Protein AF-D6SN46-F1 (afdb_monomer)

Mean predicted aligned error: 6.58 Å

Structure (mmCIF, N/CA/C/O backbone):
data_AF-D6SN46-F1
#
_entry.id   AF-D6SN46-F1
#
loop_
_atom_site.group_PDB
_atom_site.id
_atom_site.type_symbol
_atom_site.label_atom_id
_atom_site.label_alt_id
_atom_site.label_comp_id
_atom_site.label_asym_id
_atom_site.label_entity_id
_atom_site.label_seq_id
_atom_site.pdbx_PDB_ins_code
_atom_site.Cartn_x
_atom_site.Cartn_y
_atom_site.Cartn_z
_atom_site.occupancy
_atom_site.B_iso_or_equiv
_atom_site.auth_seq_id
_atom_site.auth_comp_id
_atom_site.auth_asym_id
_atom_site.auth_atom_id
_atom_site.pdbx_PDB_model_num
ATOM 1 N N . MET A 1 1 ? -1.522 28.397 7.634 1.00 44.22 1 MET A N 1
ATOM 2 C CA . MET A 1 1 ? -2.877 28.967 7.455 1.00 44.22 1 MET A CA 1
ATOM 3 C C . MET A 1 1 ? -3.561 28.260 6.296 1.00 44.22 1 MET A C 1
ATOM 5 O O . MET A 1 1 ? -3.231 28.566 5.164 1.00 44.22 1 MET A O 1
ATOM 9 N N . LYS A 1 2 ? -4.441 27.297 6.597 1.00 37.97 2 LYS A N 1
ATOM 10 C CA . LYS A 1 2 ? -5.580 26.800 5.796 1.00 37.97 2 LYS A CA 1
ATOM 11 C C . LYS A 1 2 ? -6.309 25.794 6.700 1.00 37.97 2 LYS A C 1
ATOM 13 O O . LYS A 1 2 ? -6.078 24.600 6.647 1.00 37.97 2 LYS A O 1
ATOM 18 N N . ARG A 1 3 ? -7.074 26.327 7.657 1.00 44.69 3 ARG A N 1
ATOM 19 C CA . ARG A 1 3 ? -7.778 25.575 8.718 1.00 44.69 3 ARG A CA 1
ATOM 20 C C . ARG A 1 3 ? -9.254 25.313 8.353 1.00 44.69 3 ARG A C 1
ATOM 22 O O . ARG A 1 3 ? -10.036 24.923 9.203 1.00 44.69 3 ARG A O 1
ATOM 29 N N . TRP A 1 4 ? -9.636 25.568 7.098 1.00 40.19 4 TRP A N 1
ATOM 30 C CA . TRP A 1 4 ? -11.030 25.658 6.658 1.00 40.19 4 TRP A CA 1
ATOM 31 C C . TRP A 1 4 ? -11.205 25.064 5.257 1.00 40.19 4 TRP A C 1
ATOM 33 O O . TRP A 1 4 ? -11.351 25.814 4.300 1.00 40.19 4 TRP A O 1
ATOM 43 N N . MET A 1 5 ? -11.128 23.739 5.109 1.00 42.59 5 MET A N 1
ATOM 44 C CA . MET A 1 5 ? -11.732 23.060 3.943 1.00 42.59 5 MET A CA 1
ATOM 45 C C . MET A 1 5 ? -11.878 21.541 4.067 1.00 42.59 5 MET A C 1
ATOM 47 O O . MET A 1 5 ? -12.265 20.887 3.106 1.00 42.59 5 MET A O 1
ATOM 51 N N . ILE A 1 6 ? -11.633 20.961 5.239 1.00 51.19 6 ILE A N 1
ATOM 52 C CA . ILE A 1 6 ? -11.854 19.531 5.427 1.00 51.19 6 ILE A CA 1
ATOM 53 C C . ILE A 1 6 ? -13.319 19.342 5.795 1.00 51.19 6 ILE A C 1
ATOM 55 O O . ILE A 1 6 ? -13.761 19.694 6.888 1.00 51.19 6 ILE A O 1
ATOM 59 N N . SER A 1 7 ? -14.090 18.836 4.837 1.00 51.62 7 SER A N 1
ATOM 60 C CA . SER A 1 7 ? -15.488 18.484 5.061 1.00 51.62 7 SER A CA 1
ATOM 61 C C . SER A 1 7 ? -15.536 17.211 5.905 1.00 51.62 7 SER A C 1
ATOM 63 O O . SER A 1 7 ? -15.389 16.113 5.371 1.00 51.62 7 SER A O 1
ATOM 65 N N . ILE A 1 8 ? -15.723 17.359 7.219 1.00 54.94 8 ILE A N 1
ATOM 66 C CA . ILE A 1 8 ? -16.096 16.253 8.110 1.00 54.94 8 ILE A CA 1
ATOM 67 C C . ILE A 1 8 ? -17.504 15.828 7.691 1.00 54.94 8 ILE A C 1
ATOM 69 O O . ILE A 1 8 ? -18.484 16.524 7.967 1.00 54.94 8 ILE A O 1
ATOM 73 N N . LEU A 1 9 ? -17.615 14.726 6.953 1.00 54.94 9 LEU A N 1
ATOM 74 C CA . LEU A 1 9 ? -18.899 14.265 6.439 1.00 54.94 9 LEU A CA 1
ATOM 75 C C . LEU A 1 9 ? -19.623 13.459 7.528 1.00 54.94 9 LEU A C 1
ATOM 77 O O . LEU A 1 9 ? -19.555 12.239 7.561 1.00 54.94 9 LEU A O 1
ATOM 81 N N . LEU A 1 10 ? -20.330 14.131 8.434 1.00 47.25 10 LEU A N 1
ATOM 82 C CA . LEU A 1 10 ? -21.272 13.479 9.349 1.00 47.25 10 LEU A CA 1
ATOM 83 C C . LEU A 1 10 ? -22.621 13.308 8.639 1.00 47.25 10 LEU A C 1
ATOM 85 O O . LEU A 1 10 ? -23.474 14.189 8.690 1.00 47.25 10 LEU A O 1
ATOM 89 N N . LEU A 1 11 ? -22.819 12.178 7.956 1.00 42.31 11 LEU A N 1
ATOM 90 C CA . LEU A 1 11 ? -24.144 11.755 7.492 1.00 42.31 11 LEU A CA 1
ATOM 91 C C . LEU A 1 11 ? -24.309 10.244 7.665 1.00 42.31 11 LEU A C 1
ATOM 93 O O . LEU A 1 11 ? -23.709 9.441 6.950 1.00 42.31 11 LEU A O 1
ATOM 97 N N . SER A 1 12 ? -25.146 9.880 8.636 1.00 44.25 12 SER A N 1
ATOM 98 C CA . SER A 1 12 ? -25.716 8.551 8.795 1.00 44.25 12 SER A CA 1
ATOM 9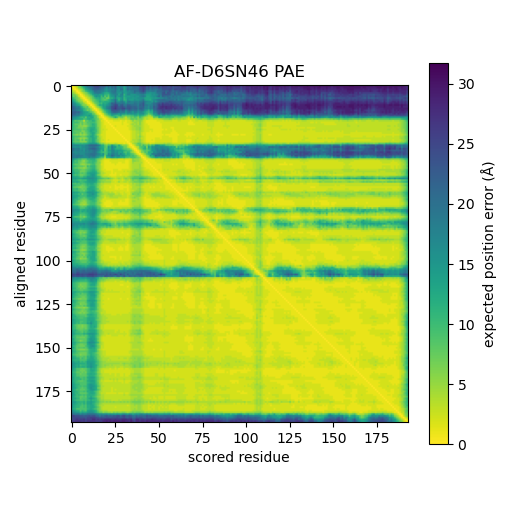9 C C . SER A 1 12 ? -26.949 8.430 7.901 1.00 44.25 12 SER A C 1
ATOM 101 O O . SER A 1 12 ? -27.952 9.101 8.118 1.00 44.25 12 SER A O 1
ATOM 103 N N . LEU A 1 13 ? -26.881 7.560 6.896 1.00 41.28 13 LEU A N 1
ATOM 104 C CA . LEU A 1 13 ? -28.037 6.903 6.287 1.00 41.28 13 LEU A CA 1
ATOM 105 C C . LEU A 1 13 ? -27.561 5.587 5.656 1.00 41.28 13 LEU A C 1
ATOM 107 O O . LEU A 1 13 ? -26.428 5.457 5.193 1.00 41.28 13 LEU A O 1
ATOM 111 N N . VAL A 1 14 ? -28.433 4.591 5.760 1.00 46.25 14 VAL A N 1
ATOM 112 C CA . VAL A 1 14 ? -28.168 3.150 5.689 1.00 46.25 14 VAL A CA 1
ATOM 113 C C . VAL A 1 14 ? -27.383 2.743 4.434 1.00 46.25 14 VAL A C 1
ATOM 115 O O . VAL A 1 14 ? -27.830 2.972 3.315 1.00 46.25 14 VAL A O 1
ATOM 118 N N . GLY A 1 15 ? -26.230 2.093 4.638 1.00 45.97 15 GLY A N 1
ATOM 119 C CA . GLY A 1 15 ? -25.476 1.376 3.598 1.00 45.97 15 GLY A CA 1
ATOM 120 C C . GLY A 1 15 ? -24.203 2.050 3.072 1.00 45.97 15 GLY A C 1
ATOM 121 O O . GLY A 1 15 ? -23.476 1.418 2.313 1.00 45.97 15 GLY A O 1
ATOM 122 N N . CYS A 1 16 ? -23.890 3.285 3.478 1.00 47.91 16 CYS A N 1
ATOM 123 C CA . CYS A 1 16 ? -22.642 3.960 3.108 1.00 47.91 16 CYS A CA 1
ATOM 124 C C . CYS A 1 16 ? -21.671 3.952 4.298 1.00 47.91 16 CYS A C 1
ATOM 126 O O . CYS A 1 16 ? -22.010 4.450 5.371 1.00 47.91 16 CYS A O 1
ATOM 128 N N . THR A 1 17 ? -20.472 3.389 4.137 1.00 57.22 17 THR A N 1
ATOM 129 C CA . THR A 1 17 ? -19.386 3.567 5.108 1.00 57.22 17 THR A CA 1
ATOM 130 C C . THR A 1 17 ? -19.007 5.047 5.127 1.00 57.22 17 THR A C 1
ATOM 132 O O . THR A 1 17 ? -18.468 5.581 4.158 1.00 57.22 17 THR A O 1
ATOM 135 N N 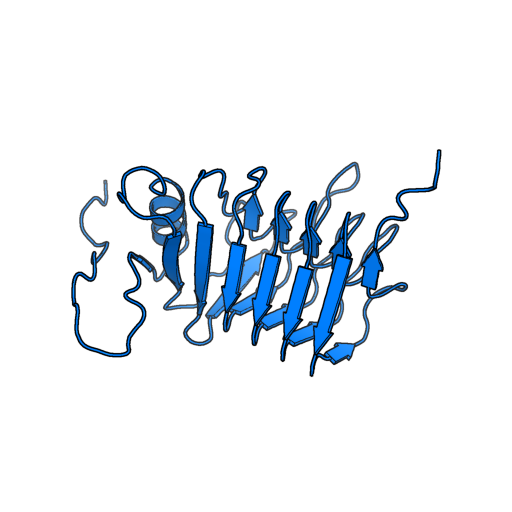. THR A 1 18 ? -19.357 5.750 6.204 1.00 66.75 18 THR A N 1
ATOM 136 C CA . THR A 1 18 ? -19.087 7.183 6.330 1.00 66.75 18 THR A CA 1
ATOM 137 C C . THR A 1 18 ? -17.574 7.405 6.348 1.00 66.75 18 THR A C 1
ATOM 139 O O . THR A 1 18 ? -16.886 7.009 7.287 1.00 66.75 18 THR A O 1
ATOM 142 N N . ALA A 1 19 ? -17.037 8.009 5.286 1.00 69.50 19 ALA A N 1
ATOM 143 C CA . ALA A 1 19 ? -15.666 8.495 5.298 1.00 69.50 19 ALA A CA 1
ATOM 144 C C . ALA A 1 19 ? -15.574 9.664 6.287 1.00 69.50 19 ALA A C 1
ATOM 146 O O . ALA A 1 19 ? -16.352 10.612 6.190 1.00 69.50 19 ALA A O 1
ATOM 147 N N . HIS A 1 20 ? -14.623 9.597 7.215 1.00 81.81 20 HIS A N 1
ATOM 148 C CA . HIS A 1 20 ? -14.373 10.667 8.180 1.00 81.81 20 HIS A CA 1
ATOM 149 C C . HIS A 1 20 ? -13.752 11.876 7.481 1.00 81.81 20 HIS A C 1
ATOM 151 O O . HIS A 1 20 ? -14.170 13.013 7.693 1.00 81.81 20 HIS A O 1
ATOM 157 N N . TYR A 1 21 ? -12.810 11.600 6.578 1.00 87.94 21 TYR A N 1
ATOM 158 C CA . TYR A 1 21 ? -12.168 12.598 5.738 1.00 87.94 21 TYR A CA 1
ATOM 159 C C . TYR A 1 21 ? -12.407 12.271 4.272 1.00 87.94 21 TYR A C 1
ATOM 161 O O . TYR A 1 21 ? -12.268 11.128 3.832 1.00 87.94 21 TYR A O 1
ATOM 169 N N . ARG A 1 22 ? -12.714 13.306 3.497 1.00 90.88 22 ARG A N 1
ATOM 170 C CA . ARG A 1 22 ? -12.616 13.283 2.041 1.00 90.88 22 ARG A CA 1
ATOM 171 C C . ARG A 1 22 ? -11.501 14.242 1.649 1.00 90.88 22 ARG A C 1
ATOM 173 O O . ARG A 1 22 ? -11.599 15.421 1.966 1.00 90.88 22 ARG A O 1
ATOM 180 N N . VAL A 1 23 ? -10.468 13.721 0.994 1.00 92.25 23 VAL A N 1
ATOM 181 C CA . VAL A 1 23 ? -9.241 14.462 0.670 1.00 92.25 23 VAL A CA 1
ATOM 182 C C . VAL A 1 23 ? -9.008 14.495 -0.834 1.00 92.25 23 VAL A C 1
ATOM 184 O O . VAL A 1 23 ? -9.341 13.544 -1.545 1.00 92.25 23 VAL A O 1
ATOM 187 N N . HIS A 1 24 ? -8.435 15.588 -1.314 1.00 93.56 24 HIS A N 1
ATOM 188 C CA . HIS A 1 24 ? -8.201 15.869 -2.727 1.00 93.56 24 HIS A CA 1
ATOM 189 C C . HIS A 1 24 ? -6.727 16.127 -3.045 1.00 93.56 24 HIS A C 1
ATOM 191 O O . HIS A 1 24 ? -6.330 16.021 -4.204 1.00 93.56 24 HIS A O 1
ATOM 197 N N . ASP A 1 25 ? -5.914 16.440 -2.036 1.00 94.12 25 ASP A N 1
ATOM 198 C CA . ASP A 1 25 ? -4.490 16.704 -2.200 1.00 94.12 25 ASP A CA 1
ATOM 199 C C . ASP A 1 25 ? -3.634 16.100 -1.072 1.00 94.12 25 ASP A C 1
ATOM 201 O O . ASP A 1 25 ? -4.131 15.526 -0.096 1.00 94.12 25 ASP A O 1
ATOM 205 N N . LYS A 1 26 ? -2.308 16.196 -1.234 1.00 94.12 26 LYS A N 1
ATOM 206 C CA . LYS A 1 26 ? -1.337 15.624 -0.293 1.00 94.12 26 LYS A CA 1
ATOM 207 C C . LYS A 1 26 ? -1.352 16.287 1.082 1.00 94.12 26 LYS A C 1
ATOM 209 O O . LYS A 1 26 ? -1.024 15.615 2.053 1.00 94.12 26 LYS A O 1
ATOM 214 N N . GLU A 1 27 ? -1.688 17.569 1.184 1.00 93.62 27 GLU A N 1
ATOM 215 C CA . GLU A 1 27 ? -1.694 18.266 2.473 1.00 93.62 27 GLU A CA 1
ATOM 216 C C . GLU A 1 27 ? -2.945 17.892 3.272 1.00 93.62 27 GLU A C 1
ATOM 218 O O . GLU A 1 27 ? -2.856 17.636 4.471 1.00 93.62 27 GLU A O 1
ATOM 223 N N . GLU A 1 28 ? -4.089 17.748 2.601 1.00 93.06 28 GLU A N 1
ATOM 224 C CA . GLU A 1 28 ? -5.317 17.235 3.211 1.00 93.06 28 GLU A CA 1
ATOM 225 C C . GLU A 1 28 ? -5.162 15.787 3.688 1.00 93.06 28 GLU A C 1
ATOM 227 O O . GLU A 1 28 ? -5.562 15.465 4.807 1.00 93.06 28 GLU A O 1
ATOM 232 N N . LEU A 1 29 ? -4.544 14.915 2.880 1.00 94.12 29 LEU A N 1
ATOM 233 C CA . LEU A 1 29 ? -4.273 13.535 3.292 1.00 94.12 29 LEU A CA 1
ATOM 234 C C . LEU A 1 29 ? -3.315 13.479 4.488 1.00 94.12 29 LEU A C 1
ATOM 236 O O . LEU A 1 29 ? -3.538 12.700 5.409 1.00 94.12 29 LEU A O 1
ATOM 240 N N . ARG A 1 30 ? -2.273 14.318 4.512 1.00 93.44 30 ARG A N 1
ATOM 241 C CA . ARG A 1 30 ? -1.359 14.417 5.663 1.00 93.44 30 ARG A CA 1
ATOM 242 C C . ARG A 1 30 ? -2.094 14.799 6.929 1.00 93.44 30 ARG A C 1
ATOM 244 O O . ARG A 1 30 ? -1.968 14.101 7.925 1.00 93.44 30 ARG A O 1
ATOM 251 N N . TYR A 1 31 ? -2.891 15.855 6.855 1.00 90.00 31 TYR A N 1
ATOM 252 C CA . TYR A 1 31 ? -3.670 16.311 7.992 1.00 90.00 31 TYR A CA 1
ATOM 253 C C . TYR A 1 31 ? -4.621 15.221 8.503 1.00 90.00 31 TYR A C 1
ATOM 255 O O . TYR A 1 31 ? -4.690 14.974 9.701 1.00 90.00 31 TYR A O 1
ATOM 263 N N . ALA A 1 32 ? -5.320 14.528 7.601 1.00 89.75 32 ALA A N 1
ATOM 264 C CA . ALA A 1 32 ? -6.244 13.460 7.975 1.00 89.75 32 ALA A CA 1
ATOM 265 C C . ALA A 1 32 ? -5.549 12.272 8.671 1.00 89.75 32 ALA A C 1
ATOM 267 O O . ALA A 1 32 ? -6.165 11.603 9.494 1.00 89.75 32 ALA A O 1
ATOM 268 N N . LEU A 1 33 ? -4.276 12.008 8.355 1.00 90.62 33 LEU A N 1
ATOM 269 C CA . LEU A 1 33 ? -3.479 10.938 8.967 1.00 90.62 33 LEU A CA 1
ATOM 270 C C . LEU A 1 33 ? -2.844 11.328 10.310 1.00 90.62 33 LEU A C 1
ATOM 272 O O . LEU A 1 33 ? -2.429 10.438 11.049 1.00 90.62 33 LEU A O 1
ATOM 276 N N . GLU A 1 34 ? -2.762 12.623 10.626 1.00 84.38 34 GLU A N 1
ATOM 277 C CA . GLU A 1 34 ? -2.257 13.141 11.909 1.00 84.38 34 GLU A CA 1
ATOM 278 C C . GLU A 1 34 ? -3.312 13.093 13.028 1.00 84.38 34 GLU A C 1
ATOM 280 O O . GLU A 1 34 ? -2.960 13.203 14.201 1.00 84.38 34 GLU A O 1
ATOM 285 N N . ASP A 1 35 ? -4.589 12.896 12.682 1.00 68.75 35 ASP A N 1
ATOM 286 C CA . ASP A 1 35 ? -5.729 12.974 13.605 1.00 68.75 35 ASP A CA 1
ATOM 287 C C . ASP A 1 35 ? -6.441 11.630 13.936 1.00 68.75 35 ASP A C 1
ATOM 289 O O . ASP A 1 35 ? -7.664 11.616 14.102 1.00 68.75 35 ASP A O 1
ATOM 293 N N . PRO A 1 36 ? -5.764 10.462 14.022 1.00 61.44 36 PRO A N 1
ATOM 294 C CA . PRO A 1 36 ? -6.466 9.192 14.216 1.00 61.44 36 PRO A CA 1
ATOM 295 C C . PRO A 1 36 ? -7.048 8.991 15.613 1.00 61.44 36 PRO A C 1
ATOM 297 O O . PRO A 1 36 ? -8.026 8.258 15.750 1.00 61.44 36 PRO A O 1
ATOM 300 N N . ASP A 1 37 ? -6.470 9.623 16.636 1.00 60.25 37 ASP A N 1
ATOM 301 C CA . ASP A 1 37 ? -6.827 9.370 18.036 1.00 60.25 37 ASP A CA 1
ATOM 302 C C . ASP A 1 37 ? -7.881 10.362 18.590 1.00 60.25 37 ASP A C 1
ATOM 304 O O . ASP A 1 37 ? -8.419 10.133 19.673 1.00 60.25 37 ASP A O 1
ATOM 308 N N . ASN A 1 38 ? -8.231 11.442 17.867 1.00 56.47 38 ASN A N 1
ATOM 309 C CA . ASN A 1 38 ? -9.310 12.362 18.285 1.00 56.47 38 ASN A CA 1
ATOM 310 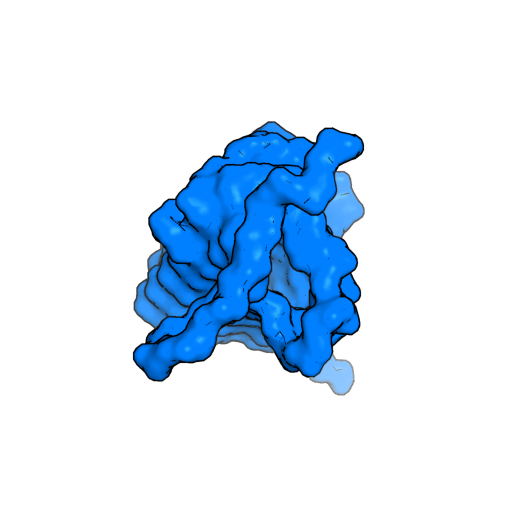C C . ASN A 1 38 ? -10.695 11.958 17.765 1.00 56.47 38 ASN A C 1
ATOM 312 O O . ASN A 1 38 ? -11.715 12.476 18.229 1.00 56.47 38 ASN A O 1
ATOM 316 N N . LEU A 1 39 ? -10.763 11.030 16.811 1.00 59.38 39 LEU A N 1
ATOM 317 C CA . LEU A 1 39 ? -12.011 10.369 16.467 1.00 59.38 39 LEU A CA 1
ATOM 318 C C . LEU A 1 39 ? -12.205 9.250 17.488 1.00 59.38 39 LEU A C 1
ATOM 320 O O . LEU A 1 39 ? -11.414 8.319 17.537 1.00 59.38 39 LEU A O 1
ATOM 324 N N . ALA A 1 40 ? -13.259 9.314 18.303 1.00 51.53 40 ALA A N 1
ATOM 325 C CA . ALA A 1 40 ? -13.569 8.324 19.345 1.00 51.53 40 ALA A CA 1
ATOM 326 C C . ALA A 1 40 ? -13.906 6.901 18.811 1.00 51.53 40 ALA A C 1
ATOM 328 O O . ALA A 1 40 ? -14.619 6.136 19.462 1.00 51.53 40 ALA A O 1
ATOM 329 N N . GLY A 1 41 ? -13.470 6.559 17.596 1.00 59.41 41 GLY A N 1
ATOM 330 C CA . GLY A 1 41 ? -13.798 5.354 16.849 1.00 59.41 41 GLY A CA 1
ATOM 331 C C . GLY A 1 41 ? -12.636 4.366 16.749 1.00 59.41 41 GLY A C 1
ATOM 332 O O . GLY A 1 41 ? -11.474 4.710 16.905 1.00 59.41 41 GLY A O 1
ATOM 333 N N . LYS A 1 42 ? -12.979 3.106 16.456 1.00 75.50 42 LYS A N 1
ATOM 334 C CA . LYS A 1 42 ? -12.023 1.997 16.279 1.00 75.50 42 LYS A CA 1
ATOM 335 C C . LYS A 1 42 ? -11.301 2.018 14.925 1.00 75.50 42 LYS A C 1
ATOM 337 O O . LYS A 1 42 ? -10.363 1.251 14.736 1.00 75.50 42 LYS A O 1
ATOM 342 N N . GLU A 1 43 ? -11.771 2.837 13.981 1.00 86.62 43 GLU A N 1
ATOM 343 C CA . GLU A 1 43 ? -11.285 2.869 12.601 1.00 86.62 43 GLU A CA 1
ATOM 344 C C . GLU A 1 43 ? -11.382 4.285 12.002 1.00 86.62 43 GLU A C 1
ATOM 346 O O . GLU A 1 43 ? -12.461 4.881 11.966 1.00 86.62 43 GLU A O 1
ATOM 351 N N . LEU A 1 44 ? -10.263 4.802 11.494 1.00 88.62 44 LEU A N 1
ATOM 352 C CA . LEU A 1 44 ? -10.166 6.024 10.700 1.00 88.62 44 LEU A CA 1
ATOM 353 C C . LEU A 1 44 ? -10.424 5.687 9.227 1.00 88.62 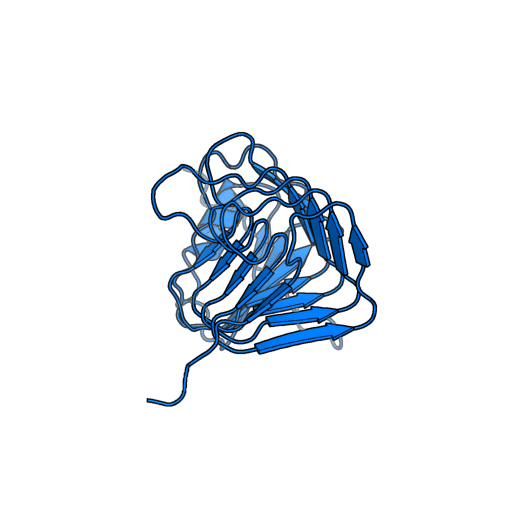44 LEU A C 1
ATOM 355 O O . LEU A 1 44 ? -9.743 4.850 8.642 1.00 88.62 44 LEU A O 1
ATOM 359 N N . VAL A 1 45 ? -11.388 6.364 8.602 1.00 89.81 45 VAL A N 1
ATOM 360 C CA . VAL A 1 45 ? -11.741 6.142 7.187 1.00 89.81 45 VAL A CA 1
ATOM 361 C C . VAL A 1 45 ? -11.461 7.404 6.384 1.00 89.81 45 VAL A C 1
ATOM 363 O O . VAL A 1 45 ? -12.104 8.432 6.609 1.00 89.81 45 VAL A O 1
ATOM 366 N N . ILE A 1 46 ? -10.546 7.319 5.421 1.00 91.62 46 ILE A N 1
ATOM 367 C CA . ILE A 1 46 ? -10.174 8.428 4.539 1.00 91.62 46 ILE A CA 1
ATOM 368 C C . ILE A 1 46 ? -10.488 8.047 3.096 1.00 91.62 46 ILE A C 1
ATOM 370 O O . ILE A 1 46 ? -9.998 7.046 2.570 1.00 91.62 46 ILE A O 1
ATOM 374 N N . ARG A 1 47 ? -11.284 8.886 2.431 1.00 93.06 47 ARG A N 1
ATOM 375 C CA . ARG A 1 47 ? -11.573 8.773 1.004 1.00 93.06 47 ARG A CA 1
ATOM 376 C C . ARG A 1 47 ? -10.706 9.729 0.200 1.00 93.06 47 ARG A C 1
ATOM 378 O O . ARG A 1 47 ? -10.869 10.943 0.297 1.00 93.06 47 ARG A O 1
ATOM 385 N N . ILE A 1 48 ? -9.863 9.169 -0.657 1.00 94.50 48 ILE A N 1
ATOM 386 C CA . ILE A 1 48 ? -9.025 9.900 -1.603 1.00 94.50 48 ILE A CA 1
ATOM 387 C C . ILE A 1 48 ? -9.848 10.129 -2.870 1.00 94.50 48 ILE A C 1
ATOM 389 O O . ILE A 1 48 ? -10.158 9.211 -3.631 1.00 94.50 48 ILE A O 1
ATOM 393 N N . ALA A 1 49 ? -10.289 11.368 -3.044 1.00 93.31 49 ALA A N 1
ATOM 394 C CA . ALA A 1 49 ? -11.233 11.768 -4.075 1.00 93.31 49 ALA A CA 1
ATOM 395 C C . ALA A 1 49 ? -10.567 12.186 -5.390 1.00 93.31 49 ALA A C 1
ATOM 397 O O . ALA A 1 49 ? -11.265 12.409 -6.379 1.00 93.31 49 ALA A O 1
ATOM 398 N N . SER A 1 50 ? -9.248 12.357 -5.405 1.00 94.00 50 SER A N 1
ATOM 399 C CA . SER A 1 50 ? -8.480 12.795 -6.571 1.00 94.00 50 SER A CA 1
ATOM 400 C C . SER A 1 50 ? -7.068 12.216 -6.495 1.00 94.00 50 SER A C 1
ATOM 402 O O . SER A 1 50 ? -6.561 12.001 -5.395 1.00 94.00 50 SER A O 1
ATOM 404 N N . SER A 1 51 ? -6.453 11.925 -7.646 1.00 95.81 51 SER A N 1
ATOM 405 C CA . SER A 1 51 ? -5.083 11.403 -7.689 1.00 95.81 51 SER A CA 1
ATOM 406 C C . SER A 1 51 ? -4.092 12.408 -7.102 1.00 95.81 51 SER A C 1
ATOM 408 O O . SER A 1 51 ? -4.189 13.609 -7.351 1.00 95.81 51 SER A O 1
ATOM 410 N N . ILE A 1 52 ? -3.124 11.903 -6.340 1.00 94.50 52 ILE A N 1
ATOM 411 C CA . ILE A 1 52 ? -2.098 12.684 -5.654 1.00 94.50 52 ILE A CA 1
ATOM 412 C C . ILE A 1 52 ? -0.731 12.257 -6.192 1.00 94.50 52 ILE A C 1
ATOM 414 O O . ILE A 1 52 ? -0.182 11.219 -5.820 1.00 94.50 52 ILE A O 1
ATOM 418 N N . SER A 1 53 ? -0.167 13.086 -7.062 1.00 90.62 53 SER A N 1
ATOM 419 C CA . SER A 1 53 ? 1.170 12.900 -7.627 1.00 90.62 53 SER A CA 1
ATOM 420 C C . SER A 1 53 ? 2.227 13.685 -6.854 1.00 90.62 53 SER A C 1
ATOM 422 O O . SER A 1 53 ? 1.933 14.736 -6.285 1.00 90.62 53 SER A O 1
ATOM 424 N N . ASP A 1 54 ? 3.474 13.216 -6.911 1.00 83.00 54 ASP A N 1
ATOM 425 C CA . ASP A 1 54 ? 4.632 13.886 -6.309 1.00 83.00 54 ASP A CA 1
ATOM 426 C C . ASP A 1 54 ? 4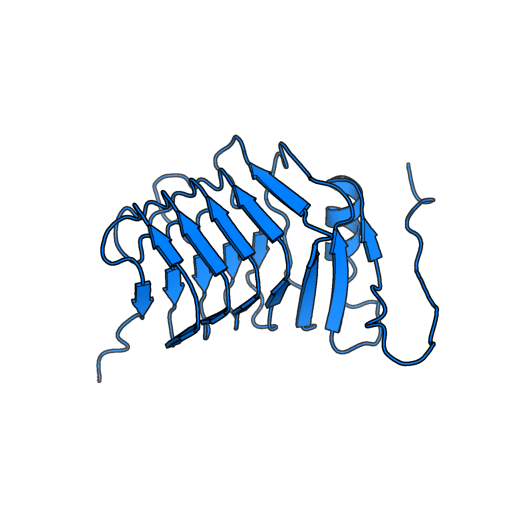.401 14.251 -4.835 1.00 83.00 54 ASP A C 1
ATOM 428 O O . ASP A 1 54 ? 4.352 15.410 -4.392 1.00 83.00 54 ASP A O 1
ATOM 432 N N . ILE A 1 55 ? 4.222 13.193 -4.050 1.00 88.56 55 ILE A N 1
ATOM 433 C CA . ILE A 1 55 ? 3.955 13.293 -2.617 1.00 88.56 55 ILE A CA 1
ATOM 434 C C . ILE A 1 55 ? 5.092 14.000 -1.857 1.00 88.56 55 ILE A C 1
ATOM 436 O O . ILE A 1 55 ? 4.858 14.516 -0.764 1.00 88.56 55 ILE A O 1
ATOM 440 N N . GLY A 1 56 ? 6.309 14.064 -2.415 1.00 88.06 56 GLY A N 1
ATOM 441 C CA . GLY A 1 56 ? 7.511 14.672 -1.828 1.00 88.06 56 GLY A CA 1
ATOM 442 C C . GLY A 1 56 ? 8.119 13.884 -0.659 1.00 88.06 56 GLY A C 1
ATOM 443 O O . GLY A 1 56 ? 9.330 13.688 -0.613 1.00 88.06 56 GLY A O 1
ATOM 444 N N . ARG A 1 57 ? 7.280 13.391 0.258 1.00 91.19 57 ARG A N 1
ATOM 445 C CA . ARG A 1 57 ? 7.630 12.514 1.389 1.00 91.19 57 ARG A CA 1
ATOM 446 C C . ARG A 1 57 ? 6.536 11.460 1.616 1.00 91.19 57 ARG A C 1
ATOM 448 O O . ARG A 1 57 ? 5.399 11.707 1.201 1.00 91.19 57 ARG A O 1
ATOM 455 N N . PRO A 1 58 ? 6.810 10.347 2.316 1.00 92.88 58 PRO A N 1
ATOM 456 C CA . PRO A 1 58 ? 5.786 9.353 2.627 1.00 92.88 58 PRO A CA 1
ATOM 457 C C . PRO A 1 58 ? 4.594 9.952 3.378 1.00 92.88 58 PRO A C 1
ATOM 459 O O . PRO A 1 58 ? 4.738 10.905 4.151 1.00 92.88 58 PRO A O 1
ATOM 462 N N . PHE A 1 59 ? 3.408 9.399 3.160 1.00 94.81 59 PHE A N 1
ATOM 463 C CA . PHE A 1 59 ? 2.298 9.527 4.096 1.00 94.81 59 PHE A CA 1
ATOM 464 C C . PHE A 1 59 ? 2.582 8.616 5.286 1.00 94.81 59 PHE A C 1
ATOM 466 O O . PHE A 1 59 ? 2.879 7.440 5.094 1.00 94.81 59 PHE A O 1
ATOM 473 N N . VAL A 1 60 ? 2.563 9.169 6.497 1.00 94.00 60 VAL A N 1
ATOM 474 C CA . VAL A 1 60 ? 2.910 8.434 7.717 1.00 94.00 60 VAL A CA 1
ATOM 475 C C . VAL A 1 60 ? 1.643 8.201 8.523 1.00 94.00 60 VAL A C 1
ATOM 477 O O . VAL A 1 60 ? 0.885 9.144 8.734 1.00 94.00 60 VAL A O 1
ATOM 480 N N . TYR A 1 61 ? 1.420 6.958 8.942 1.00 92.56 61 TYR A N 1
ATOM 481 C CA . TYR A 1 61 ? 0.315 6.567 9.806 1.00 92.56 61 TYR A CA 1
ATOM 482 C C . TYR A 1 61 ? 0.817 5.740 10.987 1.00 92.56 61 TYR A C 1
ATOM 484 O O . TYR A 1 61 ? 1.056 4.543 10.848 1.00 92.56 61 TYR A O 1
ATOM 492 N N . ASP A 1 62 ? 0.919 6.357 12.157 1.00 88.88 62 ASP A N 1
ATOM 493 C CA . ASP A 1 62 ? 1.357 5.677 13.384 1.00 88.88 62 ASP A CA 1
ATOM 494 C C . ASP A 1 62 ? 0.268 5.685 14.472 1.00 88.88 62 ASP A C 1
ATOM 496 O O . ASP A 1 62 ? 0.551 5.496 15.653 1.00 88.88 62 ASP A O 1
ATOM 500 N N . GLY A 1 63 ? -0.990 5.881 14.060 1.00 86.62 63 GLY A N 1
ATOM 501 C CA . GLY A 1 63 ? -2.157 5.833 14.936 1.00 86.62 63 GLY A CA 1
ATOM 502 C C . GLY A 1 63 ? -2.429 4.442 15.506 1.00 86.62 63 GLY A C 1
ATOM 503 O O . GLY A 1 63 ? -2.016 3.416 14.950 1.00 86.62 63 GLY A O 1
ATOM 504 N N . SER A 1 64 ? -3.151 4.412 16.625 1.00 86.81 64 SER A N 1
ATOM 505 C CA . SER A 1 64 ? -3.524 3.172 17.316 1.00 86.81 64 SER A CA 1
ATOM 506 C C . SER A 1 64 ? -4.798 2.512 16.763 1.00 86.81 64 SER A C 1
ATOM 508 O O . SER A 1 64 ? -4.986 1.306 16.928 1.00 86.81 64 SER A O 1
ATOM 510 N N . SER A 1 65 ? -5.644 3.287 16.082 1.00 88.69 65 SER A N 1
ATOM 511 C CA . SER A 1 65 ? -6.881 2.838 15.430 1.00 88.69 65 SER A CA 1
ATOM 512 C C . SER A 1 65 ? -6.615 2.122 14.103 1.00 88.69 65 SER A C 1
ATOM 514 O O . SER A 1 65 ? -5.595 2.358 13.457 1.00 88.69 65 SER A O 1
ATOM 516 N N . ASP A 1 66 ? -7.545 1.284 13.639 1.00 92.12 66 ASP A N 1
ATOM 517 C CA . ASP A 1 66 ? -7.471 0.744 12.274 1.00 92.12 66 ASP A CA 1
ATOM 518 C C . ASP A 1 66 ? -7.581 1.889 11.248 1.00 92.12 66 ASP A C 1
ATOM 520 O O . ASP A 1 66 ? -8.246 2.895 11.496 1.00 92.12 66 ASP A O 1
ATOM 524 N N . LEU A 1 67 ? -6.958 1.749 10.079 1.00 93.62 67 LEU A N 1
ATOM 525 C CA . LEU A 1 67 ? -7.050 2.724 8.988 1.00 93.62 67 LEU A CA 1
ATOM 526 C C . LEU A 1 67 ? -7.682 2.077 7.759 1.00 93.62 67 LEU A C 1
ATOM 528 O O . LEU A 1 67 ? -7.205 1.050 7.286 1.00 93.62 67 LEU A O 1
ATOM 532 N N . ARG A 1 68 ? -8.688 2.722 7.166 1.00 94.38 68 ARG A N 1
ATOM 533 C CA . ARG A 1 68 ? -9.172 2.416 5.815 1.00 94.38 68 ARG A CA 1
ATOM 534 C C . ARG A 1 68 ? -8.901 3.591 4.881 1.00 94.38 68 ARG A C 1
ATOM 536 O O . ARG A 1 68 ? -9.481 4.665 5.045 1.00 94.38 68 ARG A O 1
ATOM 543 N N . LEU A 1 69 ? -8.072 3.359 3.866 1.00 95.25 69 LEU A N 1
ATOM 544 C CA . LEU A 1 69 ? -7.887 4.264 2.734 1.00 95.25 69 LEU A CA 1
ATOM 545 C C . LEU A 1 69 ? -8.669 3.736 1.535 1.00 95.25 69 LEU A C 1
ATOM 547 O O . LEU A 1 69 ? -8.425 2.624 1.067 1.00 95.25 69 LEU A O 1
ATOM 551 N N . THR A 1 70 ? -9.587 4.549 1.022 1.00 94.94 70 THR A N 1
ATOM 552 C CA . THR A 1 70 ? -10.414 4.189 -0.133 1.00 94.94 70 THR A CA 1
ATOM 553 C C . THR A 1 70 ? -10.284 5.216 -1.252 1.00 94.94 70 THR A C 1
ATOM 555 O O . THR A 1 70 ? -10.326 6.425 -1.011 1.00 94.94 70 THR A O 1
ATOM 558 N N . GLY A 1 71 ? -10.106 4.747 -2.484 1.00 90.88 71 GLY A N 1
ATOM 559 C CA . GLY A 1 71 ? -10.067 5.576 -3.685 1.00 90.88 71 GLY A CA 1
ATOM 560 C C . GLY A 1 71 ? -11.412 5.646 -4.414 1.00 90.88 71 GLY A C 1
ATOM 561 O O . GLY A 1 71 ? -12.294 4.806 -4.244 1.00 90.88 71 GLY A O 1
ATOM 562 N N . ALA A 1 72 ? -11.575 6.668 -5.255 1.00 81.19 72 ALA A N 1
ATOM 563 C CA . ALA A 1 72 ? -12.658 6.763 -6.236 1.00 81.19 72 ALA A CA 1
ATOM 564 C C . ALA A 1 72 ? -12.156 6.485 -7.664 1.00 81.19 72 ALA A C 1
ATOM 566 O O . ALA A 1 72 ? -12.361 7.299 -8.561 1.00 81.19 72 ALA A O 1
ATOM 567 N N . PRO A 1 73 ? -11.601 5.285 -7.888 1.00 80.88 73 PRO A N 1
ATOM 568 C CA . PRO A 1 73 ? -10.230 5.130 -8.388 1.00 80.88 73 PRO A CA 1
ATOM 569 C C . PRO A 1 73 ? -9.323 6.349 -8.165 1.00 80.88 73 PRO A C 1
ATOM 571 O O . PRO A 1 73 ? -9.509 7.390 -8.785 1.00 80.88 73 PRO A O 1
ATOM 574 N N . ALA A 1 74 ? -8.325 6.235 -7.293 1.00 90.69 74 ALA A N 1
ATOM 575 C CA . ALA A 1 74 ? -7.321 7.288 -7.128 1.00 90.69 74 ALA A CA 1
ATOM 576 C C . ALA A 1 74 ? -5.912 6.711 -7.233 1.00 90.69 74 ALA A C 1
ATOM 578 O O . ALA A 1 74 ? -5.649 5.599 -6.772 1.00 90.69 74 ALA A O 1
ATOM 579 N N . GLU A 1 75 ? -5.014 7.476 -7.847 1.00 93.56 75 GLU A N 1
ATOM 580 C CA . GLU A 1 75 ? -3.601 7.135 -7.938 1.00 93.56 75 GLU A CA 1
ATOM 581 C C . GLU A 1 75 ? -2.790 7.957 -6.941 1.00 93.56 75 GLU A C 1
ATOM 583 O O . GLU A 1 75 ? -2.955 9.171 -6.834 1.00 93.56 75 GLU A O 1
ATOM 588 N N . LEU A 1 76 ? -1.911 7.281 -6.214 1.00 94.19 76 LEU A N 1
ATOM 589 C CA . LEU A 1 76 ? -0.858 7.876 -5.416 1.00 94.19 76 LEU A CA 1
ATOM 590 C C . LEU A 1 76 ? 0.460 7.574 -6.127 1.00 94.19 76 LEU A C 1
ATOM 592 O O . LEU A 1 76 ? 0.769 6.404 -6.362 1.00 94.19 76 LEU A O 1
ATOM 596 N N . THR A 1 77 ? 1.234 8.614 -6.443 1.00 92.31 77 THR A N 1
ATOM 597 C CA . THR A 1 77 ? 2.503 8.471 -7.176 1.00 92.31 77 THR A CA 1
ATOM 598 C C . THR A 1 77 ? 3.655 9.146 -6.443 1.00 92.31 77 THR A C 1
ATOM 600 O O . THR A 1 77 ? 3.569 10.319 -6.060 1.00 92.31 77 THR A O 1
ATOM 603 N N . SER A 1 78 ? 4.777 8.437 -6.318 1.00 87.56 78 SER A N 1
ATOM 604 C CA . SER A 1 78 ? 6.066 9.006 -5.912 1.00 87.56 78 SER A CA 1
ATOM 605 C C . SER A 1 78 ? 7.016 9.102 -7.111 1.00 87.56 78 SER A C 1
ATOM 607 O O . SER A 1 78 ? 7.041 8.222 -7.963 1.00 87.56 78 SER A O 1
ATOM 609 N N . HIS A 1 79 ? 7.818 10.168 -7.167 1.00 78.69 79 HIS A N 1
ATOM 610 C CA . HIS A 1 79 ? 8.892 10.345 -8.160 1.00 78.69 79 HIS A CA 1
ATOM 611 C C . HIS A 1 79 ? 10.293 10.319 -7.519 1.00 78.69 79 HIS A C 1
ATOM 613 O O . HIS A 1 79 ? 11.303 10.478 -8.203 1.00 78.69 79 HIS A O 1
ATOM 619 N N . GLY A 1 80 ? 10.364 10.132 -6.197 1.00 75.94 80 GLY A N 1
ATOM 620 C CA . GLY A 1 80 ? 11.599 10.149 -5.413 1.00 75.94 80 GLY A CA 1
ATOM 621 C C . GLY A 1 80 ? 11.841 8.844 -4.659 1.00 75.94 80 GLY A C 1
ATOM 622 O O . GLY A 1 80 ? 11.076 7.887 -4.773 1.00 75.94 80 GLY A O 1
ATOM 623 N N . ARG A 1 81 ? 12.909 8.822 -3.852 1.00 81.31 81 ARG A N 1
ATOM 624 C CA . ARG A 1 81 ? 13.213 7.704 -2.948 1.00 81.31 81 ARG A CA 1
ATOM 625 C C . ARG A 1 81 ? 12.315 7.745 -1.708 1.00 81.31 81 ARG A C 1
ATOM 627 O O . ARG A 1 81 ? 12.773 8.088 -0.626 1.00 81.31 81 ARG A O 1
ATOM 634 N N . ASN A 1 82 ? 11.027 7.491 -1.897 1.00 83.62 82 ASN A N 1
ATOM 635 C CA . ASN A 1 82 ? 10.040 7.482 -0.833 1.00 83.62 82 ASN A CA 1
ATOM 636 C C . ASN A 1 82 ? 9.119 6.267 -0.957 1.00 83.62 82 ASN A C 1
ATOM 638 O O . ASN A 1 82 ? 8.640 5.957 -2.051 1.00 83.62 82 ASN A O 1
ATOM 642 N N . HIS A 1 83 ? 8.771 5.693 0.198 1.00 90.06 83 HIS A N 1
ATOM 643 C CA . HIS A 1 83 ? 7.490 5.008 0.358 1.00 90.06 83 HIS A CA 1
ATOM 644 C C . HIS A 1 83 ? 6.344 5.958 -0.006 1.00 90.06 83 HIS A C 1
ATOM 646 O O . HIS A 1 83 ? 6.451 7.171 0.198 1.00 90.06 83 HIS A O 1
ATOM 652 N N . LEU A 1 84 ? 5.213 5.416 -0.444 1.00 93.88 84 LEU A N 1
ATOM 653 C CA . LEU A 1 84 ? 3.976 6.186 -0.529 1.00 93.88 84 LEU A CA 1
ATOM 654 C C . LEU A 1 84 ? 3.265 6.230 0.817 1.00 93.88 84 LEU A C 1
ATOM 656 O O . LEU A 1 84 ? 2.926 7.313 1.286 1.00 93.88 84 LEU A O 1
ATOM 660 N N . LEU A 1 85 ? 3.099 5.072 1.454 1.00 95.69 85 LEU A N 1
ATOM 661 C CA . LEU A 1 85 ? 2.522 4.932 2.787 1.00 95.69 85 LEU A CA 1
ATOM 662 C C . LEU A 1 85 ? 3.512 4.207 3.700 1.00 95.69 85 LEU A C 1
ATOM 664 O O . LEU A 1 85 ? 4.000 3.127 3.371 1.00 95.69 85 LEU A O 1
ATOM 668 N N . ARG A 1 86 ? 3.785 4.797 4.860 1.00 94.88 86 ARG A N 1
ATOM 669 C CA . ARG A 1 86 ? 4.630 4.230 5.906 1.00 94.88 86 ARG A CA 1
ATOM 670 C C . ARG A 1 86 ? 3.851 4.173 7.214 1.00 94.88 86 ARG A C 1
ATOM 672 O O . ARG A 1 86 ? 3.252 5.164 7.617 1.00 94.88 86 ARG A O 1
ATOM 679 N N . SER A 1 87 ? 3.901 3.034 7.886 1.00 94.75 87 SER A N 1
ATOM 680 C CA . SER A 1 87 ? 3.298 2.845 9.198 1.00 94.75 87 SER A CA 1
ATOM 681 C C . SER A 1 87 ? 4.132 1.890 10.046 1.00 94.75 87 SER A C 1
ATOM 683 O O . SER A 1 87 ? 4.322 0.729 9.686 1.00 94.75 87 SER A O 1
ATOM 685 N N . ASP A 1 88 ? 4.613 2.367 11.188 1.00 93.44 88 ASP A N 1
ATOM 686 C CA . ASP A 1 88 ? 5.282 1.547 12.200 1.00 93.44 88 ASP A CA 1
ATOM 687 C C . ASP A 1 88 ? 4.276 0.998 13.248 1.00 93.44 88 ASP A C 1
ATOM 689 O O . ASP A 1 88 ? 4.636 0.207 14.123 1.00 93.44 88 ASP A O 1
ATOM 693 N N . SER A 1 89 ? 2.990 1.354 13.129 1.00 91.44 89 SER A N 1
ATOM 694 C CA . SER A 1 89 ? 1.893 0.833 13.958 1.00 91.44 89 SER A CA 1
ATOM 695 C C . SER A 1 89 ? 1.557 -0.641 13.668 1.00 91.44 89 SER A C 1
ATOM 697 O O . SER A 1 89 ? 1.846 -1.186 12.599 1.00 91.44 89 SER A O 1
ATOM 699 N N . LYS A 1 90 ? 0.911 -1.290 14.646 1.00 92.94 90 LYS A N 1
ATOM 700 C CA . LYS A 1 90 ? 0.331 -2.641 14.542 1.00 92.94 90 LYS A CA 1
ATOM 701 C C . LYS A 1 90 ? -1.164 -2.641 14.218 1.00 92.94 90 LYS A C 1
ATOM 703 O O . LYS A 1 90 ? -1.717 -3.720 14.013 1.00 92.94 90 LYS A O 1
ATOM 708 N N . ALA A 1 91 ? -1.805 -1.474 14.193 1.00 92.75 91 ALA A N 1
ATOM 709 C CA . ALA A 1 91 ? -3.205 -1.356 13.813 1.00 92.75 91 ALA A CA 1
ATOM 710 C C . ALA A 1 91 ? -3.414 -1.800 12.363 1.00 92.75 91 ALA A C 1
ATOM 712 O O . ALA A 1 91 ? -2.527 -1.609 11.535 1.00 92.75 91 ALA A O 1
ATOM 713 N N . LYS A 1 92 ? -4.566 -2.393 12.044 1.00 95.75 92 LYS A N 1
ATOM 714 C CA . LYS A 1 92 ? -4.795 -2.944 10.707 1.00 95.75 92 LYS A CA 1
ATOM 715 C C . LYS A 1 92 ? -5.002 -1.815 9.703 1.00 95.75 92 LYS A C 1
ATOM 717 O O . LYS A 1 92 ? -5.803 -0.908 9.934 1.00 95.75 92 LYS A O 1
ATOM 722 N N . ILE A 1 93 ? -4.358 -1.926 8.544 1.00 97.38 93 ILE A N 1
ATOM 723 C CA . ILE A 1 93 ? -4.589 -1.036 7.403 1.00 97.38 93 ILE A CA 1
ATOM 724 C C . ILE A 1 93 ? -5.390 -1.772 6.325 1.00 97.38 93 ILE A C 1
ATOM 726 O O . ILE A 1 93 ? -5.088 -2.903 5.957 1.00 97.38 93 ILE A O 1
ATOM 730 N N . THR A 1 94 ? -6.418 -1.116 5.796 1.00 97.94 94 THR A N 1
ATOM 731 C CA . THR A 1 94 ? -7.227 -1.574 4.663 1.00 97.94 94 THR A CA 1
ATOM 732 C C . THR A 1 94 ? -7.077 -0.588 3.506 1.00 97.94 94 THR A C 1
ATOM 734 O O . THR A 1 94 ? -7.321 0.606 3.673 1.00 97.94 94 THR A O 1
ATOM 737 N N . LEU A 1 95 ? -6.674 -1.083 2.337 1.00 98.50 95 LEU A N 1
ATOM 738 C CA . LEU A 1 95 ? -6.502 -0.320 1.101 1.00 98.50 95 LEU A CA 1
ATOM 739 C C . LEU A 1 95 ? -7.525 -0.798 0.069 1.00 98.50 95 LEU A C 1
ATOM 741 O O . LEU A 1 95 ? -7.606 -1.996 -0.203 1.00 98.50 95 LEU A O 1
ATOM 745 N N . GLU A 1 96 ? -8.297 0.129 -0.497 1.00 97.88 96 GLU A N 1
ATOM 746 C CA . GLU A 1 96 ? -9.395 -0.198 -1.415 1.00 97.88 96 GLU A CA 1
ATOM 747 C C . GLU A 1 96 ? -9.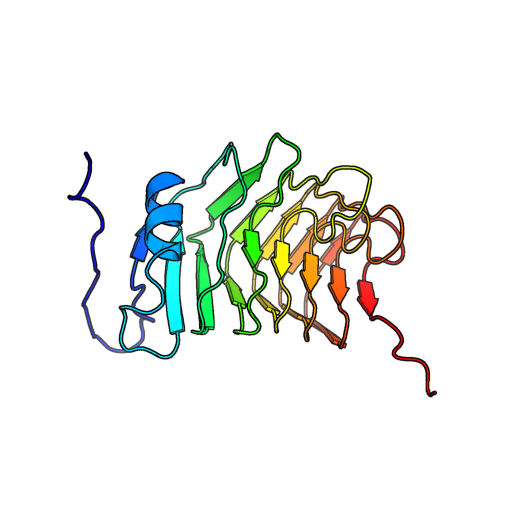428 0.748 -2.618 1.00 97.88 96 GLU A C 1
ATOM 749 O O . GLU A 1 96 ? -9.447 1.966 -2.441 1.00 97.88 96 GLU A O 1
ATOM 754 N N . ASN A 1 97 ? -9.513 0.216 -3.842 1.00 97.38 97 ASN A N 1
ATOM 755 C CA . ASN A 1 97 ? -9.690 1.011 -5.071 1.00 97.38 97 ASN A CA 1
ATOM 756 C C . ASN A 1 97 ? -8.603 2.084 -5.299 1.00 97.38 97 ASN A C 1
ATOM 758 O O . ASN A 1 97 ? -8.882 3.201 -5.750 1.00 97.38 97 ASN A O 1
ATOM 762 N N . LEU A 1 98 ? -7.353 1.751 -4.974 1.00 97.88 98 LEU A N 1
ATOM 763 C CA . LEU A 1 98 ? -6.199 2.649 -5.080 1.00 97.88 98 LEU A CA 1
ATOM 764 C C . LEU A 1 98 ? -5.134 2.098 -6.025 1.00 97.88 98 LEU A C 1
ATOM 766 O O . LEU A 1 98 ? -4.907 0.891 -6.087 1.00 97.88 98 LEU A O 1
ATOM 770 N N . THR A 1 99 ? -4.445 2.998 -6.720 1.00 97.94 99 THR A N 1
ATOM 771 C CA . THR A 1 99 ? -3.206 2.696 -7.446 1.00 97.94 99 THR A CA 1
ATOM 772 C C . THR A 1 99 ? -2.028 3.320 -6.708 1.00 97.94 99 THR A C 1
ATOM 774 O O . THR A 1 99 ? -2.073 4.502 -6.384 1.00 97.94 99 THR A O 1
ATOM 777 N N . PHE A 1 100 ? -0.986 2.536 -6.447 1.00 97.62 100 PHE A N 1
ATOM 778 C CA . PHE A 1 100 ? 0.281 2.988 -5.879 1.00 97.62 100 PHE A CA 1
ATOM 779 C C . PHE A 1 100 ? 1.387 2.803 -6.914 1.00 97.62 100 PHE A C 1
ATOM 781 O O . PHE A 1 100 ? 1.661 1.668 -7.325 1.00 97.62 100 PHE A O 1
ATOM 788 N N . SER A 1 101 ? 2.017 3.901 -7.327 1.00 96.38 101 SER A N 1
ATOM 789 C CA . SER A 1 101 ? 3.030 3.881 -8.381 1.00 96.38 101 SER A CA 1
ATOM 790 C C . SER A 1 101 ? 4.309 4.638 -8.027 1.00 96.38 101 SER A C 1
ATOM 792 O O . SER A 1 101 ? 4.304 5.631 -7.290 1.00 96.38 101 SER A O 1
ATOM 794 N N . GLY A 1 102 ? 5.436 4.147 -8.552 1.00 94.50 102 GLY A N 1
ATOM 795 C CA . GLY A 1 102 ? 6.737 4.817 -8.443 1.00 94.50 102 GLY A CA 1
ATOM 796 C C . GLY A 1 102 ? 7.309 4.884 -7.023 1.00 94.50 102 GLY A C 1
ATOM 797 O O . GLY A 1 102 ? 8.228 5.659 -6.752 1.00 94.50 102 GLY A O 1
ATOM 798 N N . GLY A 1 103 ? 6.788 4.078 -6.098 1.00 94.06 103 GLY A N 1
ATOM 799 C CA . GLY A 1 103 ? 7.320 3.936 -4.752 1.00 94.06 103 GLY A CA 1
ATOM 800 C C . GLY A 1 103 ? 8.682 3.279 -4.796 1.00 94.06 103 GLY A C 1
ATOM 801 O O . GLY A 1 103 ? 8.794 2.101 -5.127 1.00 94.06 103 GLY A O 1
ATOM 802 N N . ARG A 1 104 ? 9.737 4.033 -4.502 1.00 91.25 104 ARG A N 1
ATOM 803 C CA . ARG A 1 104 ? 11.110 3.538 -4.594 1.00 91.25 104 ARG A CA 1
ATOM 804 C C . ARG A 1 104 ? 11.837 3.845 -3.318 1.00 91.25 104 ARG A C 1
ATOM 806 O O . ARG A 1 104 ? 11.793 4.970 -2.841 1.00 91.25 104 ARG A O 1
ATOM 813 N N . THR A 1 105 ? 12.565 2.873 -2.814 1.00 85.69 105 THR A N 1
ATOM 814 C CA . THR A 1 105 ? 13.329 3.037 -1.594 1.00 85.69 105 THR A CA 1
ATOM 815 C C . THR A 1 105 ? 14.832 2.902 -1.861 1.00 85.69 105 THR A C 1
ATOM 817 O O . THR A 1 105 ? 15.264 2.252 -2.816 1.00 85.69 105 THR A O 1
ATOM 820 N N . GLY A 1 106 ? 15.649 3.639 -1.109 1.00 75.94 106 GLY A N 1
ATOM 821 C CA . GLY A 1 106 ? 17.104 3.666 -1.204 1.00 75.94 106 GLY A CA 1
ATOM 822 C C . GLY A 1 106 ? 17.790 2.382 -0.723 1.00 75.94 106 GLY A C 1
ATOM 823 O O . GLY A 1 106 ? 17.193 1.495 -0.116 1.00 75.94 106 GLY A O 1
ATOM 824 N N . VAL A 1 107 ? 19.090 2.283 -1.019 1.00 64.44 107 VAL A N 1
ATOM 825 C CA . VAL A 1 107 ? 19.939 1.152 -0.612 1.00 64.44 107 VAL A CA 1
ATOM 826 C C . VAL A 1 107 ? 20.303 1.303 0.866 1.00 64.44 107 VAL A C 1
ATOM 828 O O . VAL A 1 107 ? 20.875 2.330 1.229 1.00 64.44 107 VAL A O 1
ATOM 831 N N . GLY A 1 108 ? 20.042 0.283 1.693 1.00 63.84 108 GLY A N 1
ATOM 832 C CA . GLY A 1 108 ? 20.590 0.221 3.053 1.00 63.84 108 GLY A CA 1
ATOM 833 C C . GLY A 1 108 ? 19.643 -0.084 4.216 1.00 63.84 108 GLY A C 1
ATOM 834 O O . GLY A 1 108 ? 20.151 -0.091 5.333 1.00 63.84 108 GLY A O 1
ATOM 835 N N . SER A 1 109 ? 18.339 -0.328 4.001 1.00 60.53 109 SER A N 1
ATOM 836 C CA . SER A 1 109 ? 17.393 -1.037 4.918 1.00 60.53 109 SER A CA 1
ATOM 837 C C . SER A 1 109 ? 15.910 -0.821 4.564 1.00 60.53 109 SER A C 1
ATOM 839 O O . SER A 1 109 ? 15.024 -1.053 5.388 1.00 60.53 109 SER A O 1
ATOM 841 N N . GLU A 1 110 ? 15.589 -0.343 3.367 1.00 79.12 110 GLU A N 1
ATOM 842 C CA . GLU A 1 110 ? 14.239 0.129 3.092 1.00 79.12 110 GLU A CA 1
ATOM 843 C C . GLU A 1 110 ? 13.356 -0.975 2.475 1.00 79.12 110 GLU A C 1
ATOM 845 O O . GLU A 1 110 ? 13.668 -1.567 1.437 1.00 79.12 110 GLU A O 1
ATOM 850 N N . ARG A 1 111 ? 12.239 -1.265 3.146 1.00 91.81 111 ARG A N 1
ATOM 851 C CA . ARG A 1 111 ? 11.306 -2.363 2.856 1.00 91.81 111 ARG A CA 1
ATOM 852 C C . ARG A 1 111 ? 9.977 -1.796 2.360 1.00 91.81 111 ARG A C 1
ATOM 854 O O . ARG A 1 111 ? 9.515 -0.829 2.944 1.00 91.81 111 ARG A O 1
ATOM 861 N N . GLY A 1 112 ? 9.335 -2.404 1.366 1.00 92.06 112 GLY A N 1
ATOM 862 C CA . GLY A 1 112 ? 8.028 -1.959 0.875 1.00 92.06 112 GLY A CA 1
ATOM 863 C C . GLY A 1 112 ? 8.127 -0.713 0.002 1.00 92.06 112 GLY A C 1
ATOM 864 O O . GLY A 1 112 ? 8.051 0.391 0.524 1.00 92.06 112 GLY A O 1
ATOM 865 N N . GLY A 1 113 ? 8.295 -0.854 -1.315 1.00 94.38 113 GLY A N 1
ATOM 866 C CA . GLY A 1 113 ? 8.511 0.305 -2.198 1.00 94.38 113 GLY A CA 1
ATOM 867 C C . GLY A 1 113 ? 7.358 1.308 -2.158 1.00 94.38 113 GLY A C 1
ATOM 868 O O . GLY A 1 113 ? 7.575 2.505 -1.987 1.00 94.38 113 GLY A O 1
ATOM 869 N N . ALA A 1 114 ? 6.123 0.815 -2.227 1.00 96.81 114 ALA A N 1
ATOM 870 C CA . ALA A 1 114 ? 4.917 1.616 -2.064 1.00 96.81 114 ALA A CA 1
ATOM 871 C C . ALA A 1 114 ? 4.462 1.705 -0.609 1.00 96.81 114 ALA A C 1
ATOM 873 O O . ALA A 1 114 ? 4.227 2.799 -0.095 1.00 96.81 114 ALA A O 1
ATOM 874 N N . VAL A 1 115 ? 4.298 0.549 0.031 1.00 98.06 115 VAL A N 1
ATOM 875 C CA . VAL A 1 115 ? 3.687 0.436 1.353 1.00 98.06 115 VAL A CA 1
ATOM 876 C C . VAL A 1 115 ? 4.633 -0.300 2.277 1.00 98.06 115 VAL A C 1
ATOM 878 O O . VAL A 1 115 ? 4.982 -1.456 2.038 1.00 98.06 115 VAL A O 1
ATOM 881 N N . TYR A 1 116 ? 4.987 0.365 3.366 1.00 97.19 116 TYR A N 1
ATOM 882 C CA . TYR A 1 116 ? 5.626 -0.241 4.519 1.00 97.19 116 TYR A CA 1
ATOM 883 C C . TYR A 1 116 ? 4.649 -0.205 5.690 1.00 97.19 116 TYR A C 1
ATOM 885 O O . TYR A 1 116 ? 4.191 0.871 6.081 1.00 97.19 116 TYR A O 1
ATOM 893 N N . HIS A 1 117 ? 4.345 -1.366 6.261 1.00 97.50 117 HIS A N 1
ATOM 894 C CA . HIS A 1 117 ? 3.484 -1.472 7.430 1.00 97.50 117 HIS A CA 1
ATOM 895 C C . HIS A 1 117 ? 3.962 -2.576 8.383 1.00 97.50 117 HIS A C 1
ATOM 897 O O . HIS A 1 117 ? 4.393 -3.634 7.936 1.00 97.50 117 HIS A O 1
ATOM 903 N N . LEU A 1 118 ? 3.899 -2.374 9.702 1.00 96.38 118 LEU A N 1
ATOM 904 C CA . LEU A 1 118 ? 4.281 -3.410 10.675 1.00 96.38 118 LEU A CA 1
ATOM 905 C C . LEU A 1 118 ? 3.120 -4.299 11.145 1.00 96.38 118 LEU A C 1
ATOM 907 O O . LEU A 1 118 ? 3.395 -5.346 11.742 1.00 96.38 118 LEU A O 1
ATOM 911 N N . GLY A 1 119 ? 1.867 -3.916 10.904 1.00 96.88 119 GLY A N 1
ATOM 912 C CA . GLY A 1 119 ? 0.664 -4.673 11.258 1.00 96.88 119 GLY A CA 1
ATOM 913 C C . GLY A 1 119 ? 0.070 -5.482 10.102 1.00 96.88 119 GLY A C 1
ATOM 914 O O . GLY A 1 119 ? 0.754 -5.799 9.120 1.00 96.88 119 GLY A O 1
ATOM 915 N N . ASP A 1 120 ? -1.207 -5.833 10.261 1.00 98.31 120 ASP A N 1
ATOM 916 C CA . ASP A 1 120 ? -1.998 -6.558 9.266 1.00 98.31 120 ASP A CA 1
ATOM 917 C C . ASP A 1 120 ? -2.471 -5.626 8.146 1.00 98.31 120 ASP A C 1
ATOM 919 O O . ASP A 1 120 ? -2.909 -4.499 8.385 1.00 98.31 120 ASP A O 1
ATOM 923 N N . LEU A 1 121 ? -2.427 -6.124 6.913 1.00 98.56 121 LEU A N 1
ATOM 924 C CA . LEU A 1 121 ? -2.750 -5.360 5.717 1.00 98.56 121 LEU A CA 1
ATOM 925 C C . LEU A 1 121 ? -3.793 -6.085 4.864 1.00 98.56 121 LEU A C 1
ATOM 927 O O . LEU A 1 121 ? -3.602 -7.227 4.452 1.00 98.56 121 LEU A O 1
ATOM 931 N N . VAL A 1 122 ? -4.879 -5.388 4.547 1.00 98.75 122 VAL A N 1
ATOM 932 C CA . VAL A 1 122 ? -5.910 -5.849 3.613 1.00 98.75 122 VAL A CA 1
ATOM 933 C C . VAL A 1 122 ? -5.844 -4.995 2.353 1.00 98.75 122 VAL A C 1
ATOM 935 O O . VAL A 1 122 ? -5.854 -3.769 2.432 1.00 98.75 122 VAL A O 1
ATOM 938 N N . ILE A 1 123 ? -5.774 -5.638 1.191 1.00 98.88 123 ILE A N 1
ATOM 939 C CA . ILE A 1 123 ? -5.619 -5.002 -0.117 1.00 98.88 123 ILE A CA 1
ATOM 940 C C . ILE A 1 123 ? -6.725 -5.512 -1.040 1.00 98.88 123 ILE A C 1
ATOM 942 O O . ILE A 1 123 ? -6.702 -6.672 -1.451 1.00 98.88 123 ILE A O 1
ATOM 946 N N . ASN A 1 124 ? -7.667 -4.641 -1.397 1.00 98.50 124 ASN A N 1
ATOM 947 C CA . ASN A 1 124 ? -8.803 -4.985 -2.248 1.00 98.50 124 ASN A CA 1
ATOM 948 C C . ASN A 1 124 ? -8.873 -4.062 -3.462 1.00 98.50 124 ASN A C 1
ATOM 950 O O . ASN A 1 124 ? -8.862 -2.840 -3.323 1.00 98.50 124 ASN A O 1
ATOM 954 N N . ASP A 1 125 ? -8.997 -4.647 -4.653 1.00 98.31 125 ASP A N 1
ATOM 955 C CA . ASP A 1 125 ? -9.238 -3.888 -5.886 1.00 98.31 125 ASP A CA 1
ATOM 956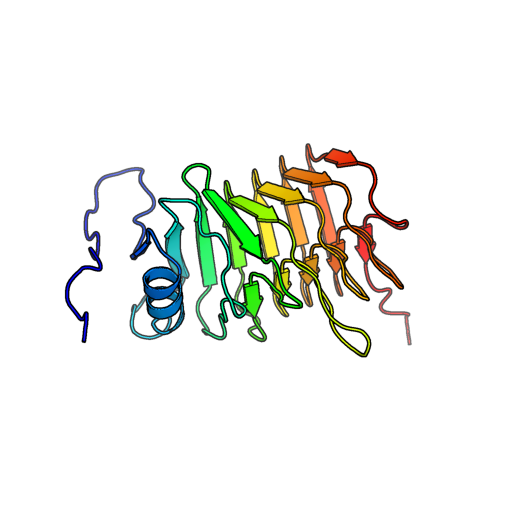 C C . ASP A 1 125 ? -8.163 -2.800 -6.133 1.00 98.31 125 ASP A C 1
ATOM 958 O O . ASP A 1 125 ? -8.435 -1.701 -6.622 1.00 98.31 125 ASP A O 1
ATOM 962 N N . CYS A 1 126 ? -6.913 -3.095 -5.759 1.00 98.75 126 CYS A N 1
ATOM 963 C CA . CYS A 1 126 ? -5.784 -2.171 -5.831 1.00 98.75 126 CYS A CA 1
ATOM 964 C C . CYS A 1 126 ? -4.815 -2.508 -6.968 1.00 98.75 126 CYS A C 1
ATOM 966 O O . CYS A 1 126 ? -4.757 -3.632 -7.473 1.00 98.75 126 CYS A O 1
ATOM 968 N N . LYS A 1 127 ? -3.987 -1.526 -7.333 1.00 98.62 127 LYS A N 1
ATOM 969 C CA . LYS A 1 127 ? -2.871 -1.695 -8.267 1.00 98.62 127 LYS A CA 1
ATOM 970 C C . LYS A 1 127 ? -1.564 -1.219 -7.642 1.00 98.62 127 LYS A C 1
ATOM 972 O O . LYS A 1 127 ? -1.529 -0.150 -7.043 1.00 98.62 127 LYS A O 1
ATOM 977 N N . PHE A 1 128 ? -0.494 -1.981 -7.828 1.00 98.69 128 PHE A N 1
ATOM 978 C CA . PHE A 1 128 ? 0.864 -1.622 -7.421 1.00 98.69 128 PHE A CA 1
ATOM 979 C C . PHE A 1 128 ? 1.783 -1.715 -8.632 1.00 98.69 128 PHE A C 1
ATOM 981 O O . PHE A 1 128 ? 2.012 -2.816 -9.138 1.00 98.69 128 PHE A O 1
ATOM 988 N N . LEU A 1 129 ? 2.266 -0.565 -9.100 1.00 97.88 129 LEU A N 1
ATOM 989 C CA . LEU A 1 129 ? 2.969 -0.423 -10.373 1.00 97.88 129 LEU A CA 1
ATOM 990 C C . LEU A 1 129 ? 4.365 0.175 -10.167 1.00 97.88 129 LEU A C 1
ATOM 992 O O . LEU A 1 129 ? 4.510 1.189 -9.485 1.00 97.88 129 LEU A O 1
ATOM 996 N N . ASP A 1 130 ? 5.386 -0.431 -10.769 1.00 97.12 130 ASP A N 1
ATOM 997 C CA . ASP A 1 130 ? 6.734 0.152 -10.870 1.00 97.12 130 ASP A CA 1
ATOM 998 C C . ASP A 1 130 ? 7.381 0.523 -9.521 1.00 97.12 130 ASP A C 1
ATOM 1000 O O . ASP A 1 130 ? 8.176 1.469 -9.419 1.00 97.12 130 ASP A O 1
ATOM 1004 N N . ASN A 1 131 ? 7.046 -0.218 -8.461 1.00 96.81 131 ASN A N 1
ATOM 1005 C CA . ASN A 1 131 ? 7.607 0.013 -7.134 1.00 96.81 131 ASN A CA 1
ATOM 1006 C C . ASN A 1 131 ? 8.894 -0.794 -6.934 1.00 96.81 131 ASN A C 1
ATOM 1008 O O . ASN A 1 131 ? 9.044 -1.893 -7.469 1.00 96.81 131 ASN A O 1
ATOM 1012 N N . ALA A 1 132 ? 9.841 -0.266 -6.163 1.00 95.56 132 ALA A N 1
ATOM 1013 C CA . ALA A 1 132 ? 11.105 -0.937 -5.905 1.00 95.56 132 ALA A CA 1
ATOM 1014 C C . ALA A 1 132 ? 11.575 -0.795 -4.454 1.00 95.56 132 ALA A C 1
ATOM 1016 O O . ALA A 1 132 ? 11.595 0.310 -3.912 1.00 95.56 132 ALA A O 1
ATOM 1017 N N . ALA A 1 133 ? 12.027 -1.902 -3.861 1.00 95.50 133 ALA A N 1
ATOM 1018 C CA . ALA A 1 133 ? 12.616 -1.930 -2.523 1.00 95.50 133 ALA A CA 1
ATOM 1019 C C . ALA A 1 133 ? 13.635 -3.061 -2.337 1.00 95.50 133 ALA A C 1
ATOM 1021 O O . ALA A 1 133 ? 13.914 -3.840 -3.247 1.00 95.50 133 ALA A O 1
ATOM 1022 N N . GLU A 1 134 ? 14.216 -3.182 -1.143 1.00 94.56 134 GLU A N 1
ATOM 1023 C CA . GLU A 1 134 ? 15.078 -4.322 -0.824 1.00 94.56 134 GLU A CA 1
ATOM 1024 C C . GLU A 1 134 ? 14.272 -5.594 -0.525 1.00 94.56 134 GLU A C 1
ATOM 1026 O O . GLU A 1 134 ? 14.621 -6.680 -0.994 1.00 94.56 134 GLU A O 1
ATOM 1031 N N . PHE A 1 135 ? 13.161 -5.446 0.197 1.00 94.50 135 PHE A N 1
ATOM 1032 C CA . PHE A 1 135 ? 12.201 -6.506 0.501 1.00 94.50 135 PHE A CA 1
ATOM 1033 C C . PHE A 1 135 ? 10.793 -5.997 0.246 1.00 94.50 135 PHE A C 1
ATOM 1035 O O . PHE A 1 135 ? 10.473 -4.901 0.704 1.00 94.50 135 PHE A O 1
ATOM 1042 N N . GLY A 1 136 ? 9.954 -6.786 -0.423 1.00 96.38 136 GLY A N 1
ATOM 1043 C CA . GLY A 1 136 ? 8.602 -6.342 -0.752 1.00 96.38 136 GLY A CA 1
ATOM 1044 C C . GLY A 1 136 ? 8.651 -5.196 -1.755 1.00 96.38 136 GLY A C 1
ATOM 1045 O O . GLY A 1 136 ? 8.504 -4.041 -1.365 1.00 96.38 136 GLY A O 1
ATOM 1046 N N . GLY A 1 137 ? 8.916 -5.485 -3.032 1.00 96.44 137 GLY A N 1
ATOM 1047 C CA . GLY A 1 137 ? 9.152 -4.443 -4.037 1.00 96.44 137 GLY A CA 1
ATOM 1048 C C . GLY A 1 137 ? 8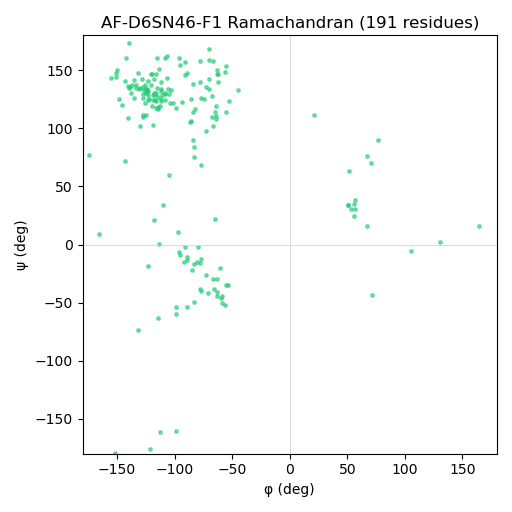.023 -3.415 -4.101 1.00 96.44 137 GLY A C 1
ATOM 1049 O O . GLY A 1 137 ? 8.296 -2.226 -4.200 1.00 96.44 137 GLY A O 1
ATOM 1050 N N . ALA A 1 138 ? 6.775 -3.846 -3.894 1.00 98.06 138 ALA A N 1
ATOM 1051 C CA . ALA A 1 138 ? 5.647 -2.961 -3.619 1.00 98.06 138 ALA A CA 1
ATOM 1052 C C . ALA A 1 138 ? 5.318 -2.862 -2.128 1.00 98.06 138 ALA A C 1
ATOM 1054 O O . ALA A 1 138 ? 5.215 -1.765 -1.584 1.00 98.06 138 ALA A O 1
ATOM 1055 N N . VAL A 1 139 ? 5.114 -4.002 -1.471 1.00 98.62 139 VAL A N 1
ATOM 1056 C CA . VAL A 1 139 ? 4.510 -4.059 -0.138 1.00 98.62 139 VAL A CA 1
ATOM 1057 C C . VAL A 1 139 ? 5.394 -4.849 0.806 1.00 98.62 139 VAL A C 1
ATOM 1059 O O . VAL A 1 139 ? 5.742 -5.997 0.530 1.00 98.62 139 VAL A O 1
ATOM 1062 N N . TYR A 1 140 ? 5.678 -4.259 1.959 1.00 98.00 140 TYR A N 1
ATOM 1063 C CA . TYR A 1 140 ? 6.201 -4.964 3.115 1.00 98.00 140 TYR A CA 1
ATOM 1064 C C . TYR A 1 140 ? 5.206 -4.873 4.270 1.00 98.00 140 TYR A C 1
ATOM 1066 O O . TYR A 1 140 ? 4.806 -3.771 4.651 1.00 98.00 140 TYR A O 1
ATOM 1074 N N . ALA A 1 141 ? 4.865 -6.023 4.848 1.00 97.88 141 ALA A N 1
ATOM 1075 C CA . ALA A 1 141 ? 4.035 -6.127 6.039 1.00 97.88 141 ALA A CA 1
ATOM 1076 C C . ALA A 1 141 ? 4.728 -6.932 7.150 1.00 97.88 141 ALA A C 1
ATOM 1078 O O . ALA A 1 141 ? 5.247 -8.025 6.915 1.00 97.88 141 ALA A O 1
ATOM 1079 N N . GLY A 1 142 ? 4.696 -6.421 8.380 1.00 97.00 142 GLY A N 1
ATOM 1080 C CA . GLY A 1 142 ? 5.088 -7.175 9.577 1.00 97.00 142 GLY A CA 1
ATOM 1081 C C . GLY A 1 142 ? 4.013 -8.158 10.066 1.00 97.00 142 GLY A C 1
ATOM 1082 O O . GLY A 1 142 ? 4.317 -9.039 10.869 1.00 97.00 142 GLY A O 1
ATOM 1083 N N . GLY A 1 143 ? 2.770 -8.010 9.602 1.00 97.06 143 GLY A N 1
ATOM 1084 C CA . GLY A 1 143 ? 1.646 -8.903 9.883 1.00 97.06 143 GLY A CA 1
ATOM 1085 C C . GLY A 1 143 ? 1.168 -9.671 8.653 1.00 97.06 143 GLY A C 1
ATOM 1086 O O . GLY A 1 143 ? 1.883 -9.809 7.651 1.00 97.06 143 GLY A O 1
ATOM 1087 N N . ARG A 1 144 ? -0.059 -10.186 8.738 1.00 98.19 144 ARG A N 1
ATOM 1088 C CA . ARG A 1 144 ? -0.729 -10.903 7.650 1.00 98.19 144 ARG A CA 1
ATOM 1089 C C . ARG A 1 144 ? -1.110 -9.942 6.526 1.00 98.19 144 ARG A C 1
ATOM 1091 O O . ARG A 1 144 ? -1.553 -8.827 6.778 1.00 98.19 144 ARG A O 1
ATOM 1098 N N . VAL A 1 145 ? -0.984 -10.405 5.286 1.00 98.75 145 VAL A N 1
ATOM 1099 C CA . VAL A 1 145 ? -1.440 -9.692 4.089 1.00 98.75 145 VAL A CA 1
ATOM 1100 C C . VAL A 1 145 ? -2.535 -10.493 3.400 1.00 98.75 145 VAL A C 1
ATOM 1102 O O . VAL A 1 145 ? -2.312 -11.638 3.008 1.00 98.75 145 VAL A O 1
ATOM 1105 N N . ASP A 1 146 ? -3.699 -9.882 3.212 1.00 98.81 146 ASP A N 1
ATOM 1106 C CA . ASP A 1 146 ? -4.777 -10.433 2.392 1.00 98.81 146 ASP A CA 1
ATOM 1107 C C . ASP A 1 146 ? -4.971 -9.597 1.141 1.00 98.81 146 ASP A C 1
ATOM 1109 O O . ASP A 1 146 ? -5.180 -8.389 1.220 1.00 98.81 146 ASP A O 1
ATOM 1113 N N . ILE A 1 147 ? -4.917 -10.252 -0.013 1.00 98.88 147 ILE A N 1
ATOM 1114 C CA . ILE A 1 147 ? -4.961 -9.599 -1.315 1.00 98.88 147 ILE A CA 1
ATOM 1115 C C . ILE A 1 147 ? -6.142 -10.151 -2.100 1.00 98.88 147 ILE A C 1
ATOM 1117 O O . ILE A 1 147 ? -6.252 -11.359 -2.305 1.00 98.88 147 ILE A O 1
ATOM 1121 N N . GLN A 1 148 ? -7.021 -9.273 -2.568 1.00 98.81 148 GLN A N 1
ATOM 1122 C CA . GLN A 1 148 ? -8.159 -9.658 -3.391 1.00 98.81 148 GLN A CA 1
ATOM 1123 C C . GLN A 1 148 ? -8.290 -8.745 -4.601 1.00 98.81 148 GLN A C 1
ATOM 1125 O O . GLN A 1 148 ? -8.163 -7.523 -4.479 1.00 98.81 148 GLN A O 1
ATOM 1130 N N . ARG A 1 149 ? -8.574 -9.338 -5.768 1.00 98.62 149 ARG A N 1
ATOM 1131 C CA . ARG A 1 149 ? -8.908 -8.612 -7.010 1.00 98.62 149 ARG A CA 1
ATOM 1132 C C . ARG A 1 149 ? -7.910 -7.506 -7.362 1.00 98.62 149 ARG A C 1
ATOM 1134 O O . ARG A 1 149 ? -8.279 -6.454 -7.873 1.00 98.62 149 ARG A O 1
ATOM 1141 N N . SER A 1 150 ? -6.636 -7.721 -7.046 1.00 98.81 150 SER A N 1
ATOM 1142 C CA . SER A 1 150 ? -5.599 -6.695 -7.150 1.00 98.81 150 SER A CA 1
ATOM 1143 C C . SER A 1 150 ? -4.557 -7.056 -8.202 1.00 98.81 150 SER A C 1
ATOM 1145 O O . SER A 1 150 ? -4.417 -8.214 -8.594 1.00 98.81 150 SER A O 1
ATOM 1147 N N . ARG A 1 151 ? -3.807 -6.059 -8.671 1.00 98.75 151 ARG A N 1
ATOM 1148 C CA . ARG A 1 151 ? -2.746 -6.232 -9.671 1.00 98.75 151 ARG A CA 1
ATOM 1149 C C . ARG A 1 151 ? -1.415 -5.705 -9.150 1.00 98.75 151 ARG A C 1
ATOM 1151 O O . ARG A 1 151 ? -1.335 -4.571 -8.690 1.00 98.75 151 ARG A O 1
ATOM 1158 N N . PHE A 1 152 ? -0.369 -6.510 -9.278 1.00 98.88 152 PHE A N 1
ATOM 1159 C CA . PHE A 1 152 ? 1.013 -6.132 -8.995 1.00 98.88 152 PHE A CA 1
ATOM 1160 C C . PHE A 1 152 ? 1.826 -6.287 -10.274 1.00 98.88 152 PHE A C 1
ATOM 1162 O O . PHE A 1 152 ? 1.911 -7.390 -10.819 1.00 98.88 152 PHE A O 1
ATOM 1169 N N . GLU A 1 153 ? 2.412 -5.196 -10.753 1.00 98.75 153 GLU A N 1
ATOM 1170 C CA . GLU A 1 153 ? 3.114 -5.159 -12.031 1.00 98.75 153 GLU A CA 1
ATOM 1171 C C . GLU A 1 153 ? 4.430 -4.383 -11.956 1.00 98.75 153 GLU A C 1
ATOM 1173 O O . GLU A 1 153 ? 4.495 -3.326 -11.327 1.00 98.75 153 GLU A O 1
ATOM 1178 N N . HIS A 1 154 ? 5.479 -4.924 -12.581 1.00 98.38 154 HIS A N 1
ATOM 1179 C CA . HIS A 1 154 ? 6.808 -4.302 -12.656 1.00 98.38 154 HIS A CA 1
ATOM 1180 C C . HIS A 1 154 ? 7.438 -3.947 -11.297 1.00 98.38 154 HIS A C 1
ATOM 1182 O O . HIS A 1 154 ? 8.312 -3.079 -11.215 1.00 98.38 154 HIS A O 1
ATOM 1188 N N . ASN A 1 155 ? 7.040 -4.628 -10.216 1.00 98.12 155 ASN A N 1
ATOM 1189 C CA . ASN A 1 155 ? 7.608 -4.379 -8.895 1.00 98.12 155 ASN A CA 1
ATOM 1190 C C . ASN A 1 155 ? 8.911 -5.160 -8.694 1.00 98.12 155 ASN A C 1
ATOM 1192 O O . ASN A 1 155 ? 9.031 -6.331 -9.065 1.00 98.12 155 ASN A O 1
ATOM 1196 N N . GLN A 1 156 ? 9.900 -4.503 -8.094 1.00 96.50 156 GLN A N 1
ATOM 1197 C CA . GLN A 1 156 ? 11.263 -5.010 -7.999 1.00 96.50 156 GLN A CA 1
ATOM 1198 C C . GLN A 1 156 ? 11.721 -5.093 -6.547 1.00 96.50 156 GLN A C 1
ATOM 1200 O O . GLN A 1 156 ? 11.733 -4.098 -5.826 1.00 96.50 156 GLN A O 1
ATOM 1205 N N . ALA A 1 157 ? 12.155 -6.278 -6.123 1.00 95.31 157 ALA A N 1
ATOM 1206 C CA . ALA A 1 157 ? 12.829 -6.451 -4.843 1.00 95.31 157 ALA A CA 1
ATOM 1207 C C . ALA A 1 157 ? 14.271 -6.890 -5.066 1.00 95.31 157 ALA A C 1
ATOM 1209 O O . ALA A 1 157 ? 14.526 -7.810 -5.840 1.00 95.31 157 ALA A O 1
ATOM 1210 N N . ARG A 1 158 ? 15.213 -6.273 -4.347 1.00 94.19 158 ARG A N 1
ATOM 1211 C CA . ARG A 1 158 ? 16.623 -6.684 -4.400 1.00 94.19 158 ARG A CA 1
ATOM 1212 C C . ARG A 1 158 ? 16.844 -8.080 -3.822 1.00 94.19 158 ARG A C 1
ATOM 1214 O O . ARG A 1 158 ? 17.698 -8.809 -4.317 1.00 94.19 158 ARG A O 1
ATOM 1221 N N . TRP A 1 159 ? 16.129 -8.421 -2.749 1.00 92.94 159 TRP A N 1
ATOM 1222 C CA . TRP A 1 159 ? 16.365 -9.655 -2.006 1.00 92.94 159 TRP A CA 1
ATOM 1223 C C . TRP A 1 159 ? 15.200 -10.631 -2.085 1.00 92.94 159 TRP A C 1
ATOM 1225 O O . TRP A 1 159 ? 15.394 -11.745 -2.561 1.00 92.94 159 TRP A O 1
ATOM 1235 N N . ARG A 1 160 ? 14.015 -10.276 -1.567 1.00 94.00 160 ARG A N 1
ATOM 1236 C CA . ARG A 1 160 ? 12.859 -11.194 -1.514 1.00 94.00 160 ARG A CA 1
ATOM 1237 C C . ARG A 1 160 ? 11.525 -10.458 -1.594 1.00 94.00 160 ARG A C 1
ATOM 1239 O O . ARG A 1 160 ? 11.404 -9.346 -1.082 1.00 94.00 160 ARG A O 1
ATOM 1246 N N . GLY A 1 161 ? 10.520 -11.128 -2.159 1.00 95.88 161 GLY A N 1
ATOM 1247 C CA . GLY A 1 161 ? 9.164 -10.603 -2.307 1.00 95.88 161 GLY A CA 1
ATOM 1248 C C . GLY A 1 161 ? 9.125 -9.498 -3.352 1.00 95.88 161 GLY A C 1
ATOM 1249 O O . GLY A 1 161 ? 8.981 -8.336 -2.992 1.00 95.88 161 GLY A O 1
ATOM 1250 N N . GLY A 1 162 ? 9.305 -9.833 -4.632 1.00 96.38 162 GLY A N 1
ATOM 1251 C CA . GLY A 1 162 ? 9.345 -8.843 -5.713 1.00 96.38 162 GLY A CA 1
ATOM 1252 C C . GLY A 1 162 ? 8.115 -7.955 -5.768 1.00 96.38 162 GLY A C 1
ATOM 1253 O O . GLY A 1 162 ? 8.246 -6.763 -6.006 1.00 96.38 162 GLY A O 1
ATOM 1254 N N . ALA A 1 163 ? 6.944 -8.497 -5.439 1.00 98.25 163 ALA A N 1
ATOM 1255 C CA . ALA A 1 163 ? 5.751 -7.709 -5.174 1.00 98.25 163 ALA A CA 1
ATOM 1256 C C . ALA A 1 163 ? 5.545 -7.520 -3.666 1.00 98.25 163 ALA A C 1
ATOM 1258 O O . ALA A 1 163 ? 5.541 -6.390 -3.176 1.00 98.25 163 ALA A O 1
ATOM 1259 N N . VAL A 1 164 ? 5.389 -8.619 -2.923 1.00 98.75 164 VAL A N 1
ATOM 1260 C CA . VAL A 1 164 ? 4.935 -8.580 -1.527 1.00 98.75 164 VAL A CA 1
ATOM 1261 C C . VAL A 1 164 ? 5.837 -9.413 -0.631 1.00 98.75 164 VAL A C 1
ATOM 1263 O O . VAL A 1 164 ? 6.141 -10.568 -0.929 1.00 98.75 164 VAL A O 1
ATOM 1266 N N . TYR A 1 165 ? 6.211 -8.831 0.503 1.00 98.25 165 TYR A N 1
ATOM 1267 C CA . TYR A 1 165 ? 6.873 -9.506 1.608 1.00 98.25 165 TYR A CA 1
ATOM 1268 C C . TYR A 1 165 ? 5.997 -9.410 2.861 1.00 98.25 165 TYR A C 1
ATOM 1270 O O . TYR A 1 165 ? 5.610 -8.313 3.258 1.00 98.25 165 TYR A O 1
ATOM 1278 N N . SER A 1 166 ? 5.736 -10.540 3.515 1.00 97.88 166 SER A N 1
ATOM 1279 C CA . SER A 1 166 ? 5.086 -10.596 4.829 1.00 97.88 166 SER A CA 1
ATOM 1280 C C . SER A 1 166 ? 5.960 -11.342 5.832 1.00 97.88 166 SER A C 1
ATOM 1282 O O . SER A 1 166 ? 6.563 -12.365 5.502 1.00 97.88 166 SER A O 1
ATOM 1284 N N . GLU A 1 167 ? 6.007 -10.866 7.075 1.00 97.00 167 GLU A N 1
ATOM 1285 C CA . GLU A 1 167 ? 6.617 -11.614 8.182 1.00 97.00 167 GLU A CA 1
ATOM 1286 C C . GLU A 1 167 ? 5.717 -12.712 8.770 1.00 97.00 167 GLU A C 1
ATOM 1288 O O . GLU A 1 167 ? 6.165 -13.424 9.670 1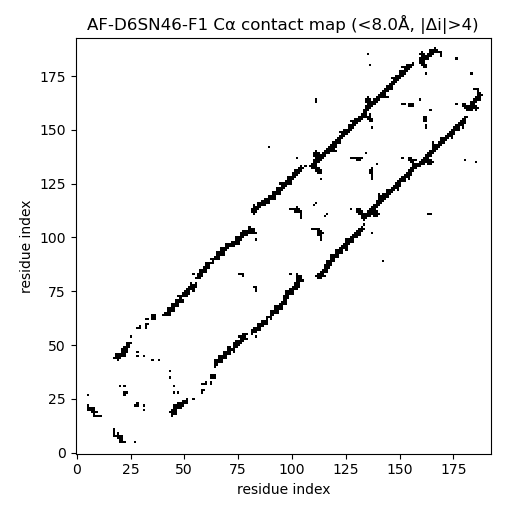.00 97.00 167 GLU A O 1
ATOM 1293 N N . ASP A 1 168 ? 4.480 -12.873 8.289 1.00 96.44 168 ASP A N 1
ATOM 1294 C CA . ASP A 1 168 ? 3.531 -13.842 8.845 1.00 96.44 168 ASP A CA 1
ATOM 1295 C C . ASP A 1 168 ? 2.840 -14.724 7.799 1.00 96.44 168 ASP A C 1
ATOM 1297 O O . ASP A 1 168 ? 3.161 -15.904 7.678 1.00 96.44 168 ASP A O 1
ATOM 1301 N N . LYS A 1 169 ? 1.893 -14.178 7.031 1.00 97.19 169 LYS A N 1
ATOM 1302 C CA . LYS A 1 169 ? 1.114 -14.935 6.044 1.00 97.19 169 LYS A CA 1
ATOM 1303 C C . LYS A 1 169 ? 0.683 -14.039 4.896 1.00 97.19 169 LYS A C 1
ATOM 1305 O O . LYS A 1 169 ? 0.303 -12.895 5.115 1.00 97.19 169 LYS A O 1
ATOM 1310 N N . ILE A 1 170 ? 0.660 -14.594 3.688 1.00 98.44 170 ILE A N 1
ATOM 1311 C CA . ILE A 1 170 ? 0.031 -13.972 2.520 1.00 98.44 170 ILE A CA 1
ATOM 1312 C C . ILE A 1 170 ? -1.131 -14.860 2.074 1.00 98.44 170 ILE A C 1
ATOM 1314 O O . ILE A 1 170 ? -0.959 -16.069 1.910 1.00 98.44 170 ILE A O 1
ATOM 1318 N N . THR A 1 171 ? -2.309 -14.271 1.876 1.00 98.50 171 THR A N 1
ATOM 1319 C CA . THR A 1 171 ? -3.413 -14.898 1.140 1.00 98.50 171 THR A CA 1
ATOM 1320 C C . THR A 1 171 ? -3.746 -14.064 -0.088 1.00 98.50 171 THR A C 1
ATOM 1322 O O . THR A 1 171 ? -3.650 -12.838 -0.061 1.00 98.50 171 THR A O 1
ATOM 1325 N N . THR A 1 172 ? -4.086 -14.731 -1.190 1.00 98.44 172 THR A N 1
ATOM 1326 C CA . THR A 1 172 ? -4.412 -14.065 -2.450 1.00 98.44 172 THR A CA 1
ATOM 1327 C C . THR A 1 172 ? -5.583 -14.752 -3.136 1.00 98.44 172 THR A C 1
ATOM 1329 O O . THR A 1 172 ? -5.638 -15.982 -3.184 1.00 98.44 172 THR A O 1
ATOM 1332 N N . THR A 1 173 ? -6.507 -13.950 -3.655 1.00 98.56 173 THR A N 1
ATOM 1333 C CA . THR A 1 173 ? -7.678 -14.399 -4.413 1.00 98.56 173 THR A CA 1
ATOM 1334 C C . THR A 1 173 ? -7.885 -13.466 -5.605 1.00 98.56 173 THR A C 1
ATOM 1336 O O . THR A 1 173 ? -7.785 -12.245 -5.467 1.00 98.56 173 THR A O 1
ATOM 1339 N N . ASP A 1 174 ? -8.154 -14.029 -6.784 1.00 98.50 174 ASP A N 1
ATOM 1340 C CA . ASP A 1 174 ? -8.488 -13.293 -8.015 1.00 98.50 174 ASP A CA 1
ATOM 1341 C C . ASP A 1 174 ? -7.513 -12.154 -8.373 1.00 98.50 174 ASP A C 1
ATOM 1343 O O . ASP A 1 174 ? -7.917 -11.113 -8.883 1.00 98.50 174 ASP A O 1
ATOM 1347 N N . SER A 1 175 ? -6.223 -12.321 -8.070 1.00 98.56 175 SER A N 1
ATOM 1348 C CA . SER A 1 175 ? -5.209 -11.273 -8.241 1.00 98.56 175 SER A CA 1
ATOM 1349 C C . SER A 1 175 ? -4.181 -11.632 -9.311 1.00 98.56 175 SER A C 1
ATOM 1351 O O . SER A 1 175 ? -3.892 -12.803 -9.553 1.00 98.56 175 SER A O 1
ATOM 1353 N N . ILE A 1 176 ? -3.621 -10.606 -9.951 1.00 98.69 176 ILE A N 1
ATOM 1354 C CA . ILE A 1 176 ? -2.677 -10.728 -11.066 1.00 98.69 176 ILE A CA 1
ATOM 1355 C C . ILE A 1 176 ? -1.297 -10.252 -10.620 1.00 98.69 176 ILE A C 1
ATOM 1357 O O . ILE A 1 176 ? -1.158 -9.168 -10.051 1.00 98.69 176 ILE A O 1
ATOM 1361 N N . TYR A 1 177 ? -0.272 -11.038 -10.942 1.00 98.56 177 TYR A N 1
ATOM 1362 C CA . TYR A 1 177 ? 1.125 -10.712 -10.683 1.00 98.56 177 TYR A CA 1
ATOM 1363 C C . TYR A 1 177 ? 1.917 -10.853 -11.977 1.00 98.56 177 TYR A C 1
ATOM 1365 O O . TYR A 1 177 ? 2.112 -11.963 -12.463 1.00 98.56 177 TYR A O 1
ATOM 1373 N N . GLN A 1 178 ? 2.351 -9.731 -12.540 1.00 98.62 178 GLN A N 1
ATOM 1374 C CA . GLN A 1 178 ? 2.999 -9.690 -13.845 1.00 98.62 178 GLN A CA 1
ATOM 1375 C C . GLN A 1 178 ? 4.341 -8.957 -13.752 1.00 98.62 178 GLN A C 1
ATOM 1377 O O . GLN A 1 178 ? 4.432 -7.915 -13.114 1.00 98.62 178 GLN A O 1
ATOM 1382 N N . ASP A 1 179 ? 5.389 -9.500 -14.369 1.00 98.50 179 ASP A N 1
ATOM 1383 C CA . ASP A 1 179 ? 6.685 -8.825 -14.536 1.00 98.50 179 ASP A CA 1
ATOM 1384 C C . ASP A 1 179 ? 7.314 -8.290 -13.231 1.00 98.50 179 ASP A C 1
ATOM 1386 O O . ASP A 1 179 ? 8.032 -7.291 -13.232 1.00 98.50 179 ASP A O 1
ATOM 1390 N N . ASN A 1 180 ? 7.051 -8.957 -12.102 1.00 98.38 180 ASN A N 1
ATOM 1391 C CA . ASN A 1 180 ? 7.685 -8.653 -10.819 1.00 98.38 180 ASN A CA 1
ATOM 1392 C C . ASN A 1 180 ? 8.967 -9.483 -10.649 1.00 98.38 180 ASN A C 1
ATOM 1394 O O . ASN A 1 180 ? 9.103 -10.555 -11.236 1.00 98.38 180 ASN A O 1
ATOM 1398 N N . SER A 1 181 ? 9.900 -9.032 -9.807 1.00 97.50 181 SER A N 1
ATOM 1399 C CA . SER A 1 181 ? 11.061 -9.859 -9.444 1.00 97.50 181 SER A CA 1
ATOM 1400 C C . SER A 1 181 ? 10.641 -11.139 -8.705 1.00 97.50 181 SER A C 1
ATOM 1402 O O . SER A 1 181 ? 9.699 -11.136 -7.916 1.00 97.50 181 SER A O 1
ATOM 1404 N N . GLU A 1 182 ? 11.371 -12.234 -8.907 1.00 96.00 182 GLU A N 1
ATOM 1405 C CA . GLU A 1 182 ? 11.101 -13.490 -8.202 1.00 96.00 182 GLU A CA 1
ATOM 1406 C C . GLU A 1 182 ? 11.895 -13.602 -6.884 1.00 96.00 182 GLU A C 1
ATOM 1408 O O . GLU A 1 182 ? 13.042 -13.152 -6.822 1.00 96.00 182 GLU A O 1
ATOM 1413 N N . PRO A 1 183 ? 11.337 -14.228 -5.827 1.00 96.56 183 PRO A N 1
ATOM 1414 C CA . PRO A 1 183 ? 9.955 -14.704 -5.729 1.00 96.56 183 PRO A CA 1
ATOM 1415 C C . PRO A 1 183 ? 8.963 -13.534 -5.629 1.00 96.56 183 PRO A C 1
ATOM 1417 O O . PRO A 1 183 ? 9.181 -12.631 -4.817 1.00 96.56 183 PRO A O 1
ATOM 1420 N N . VAL A 1 184 ? 7.867 -13.562 -6.398 1.00 97.81 184 VAL A N 1
ATOM 1421 C CA . VAL A 1 184 ? 6.839 -12.495 -6.394 1.00 97.81 184 VAL A CA 1
ATOM 1422 C C . VAL A 1 184 ? 6.272 -12.252 -4.994 1.00 97.81 184 VAL A C 1
ATOM 1424 O O . VAL A 1 184 ? 6.228 -11.117 -4.513 1.00 97.81 184 VAL A O 1
ATOM 1427 N N . LEU A 1 185 ? 5.828 -13.326 -4.342 1.00 98.19 185 LEU A N 1
ATOM 1428 C CA . LEU A 1 185 ? 5.262 -13.323 -2.999 1.00 98.19 185 LEU A CA 1
ATOM 1429 C C . LEU A 1 185 ? 6.227 -14.042 -2.069 1.00 98.19 185 LEU A C 1
ATOM 1431 O O . LEU A 1 185 ? 6.678 -15.147 -2.370 1.00 98.19 185 LEU A O 1
ATOM 1435 N N . TYR A 1 186 ? 6.528 -13.436 -0.927 1.00 98.00 186 TYR A N 1
ATOM 1436 C CA . TYR A 1 186 ? 7.421 -14.037 0.048 1.00 98.00 186 TYR A CA 1
ATOM 1437 C C . TYR A 1 186 ? 6.870 -13.921 1.466 1.00 98.00 186 TYR A C 1
ATOM 1439 O O . TYR A 1 186 ? 6.588 -12.827 1.950 1.00 98.00 186 TYR A O 1
ATOM 1447 N N . VAL A 1 187 ? 6.779 -15.061 2.148 1.00 97.31 187 VAL A N 1
ATOM 1448 C CA . VAL A 1 187 ? 6.502 -15.139 3.583 1.00 97.31 187 VAL A CA 1
ATOM 1449 C C . VAL A 1 187 ? 7.798 -15.490 4.299 1.00 97.31 187 VAL A C 1
ATOM 1451 O O . VAL A 1 187 ? 8.492 -16.434 3.916 1.00 97.31 187 VAL A O 1
ATOM 1454 N N . ARG A 1 188 ? 8.149 -14.726 5.335 1.00 93.56 188 ARG A N 1
ATOM 1455 C CA . ARG A 1 188 ? 9.316 -15.018 6.165 1.00 93.56 188 ARG A CA 1
ATOM 1456 C C . ARG A 1 188 ? 9.118 -16.344 6.887 1.00 93.56 188 ARG A C 1
ATOM 1458 O O . ARG A 1 188 ? 8.239 -16.468 7.732 1.00 93.56 188 ARG A O 1
ATOM 1465 N N . ASP A 1 189 ? 10.000 -17.295 6.611 1.00 82.38 189 ASP A N 1
ATOM 1466 C CA . ASP A 1 189 ? 10.085 -18.510 7.407 1.00 82.38 189 ASP A CA 1
ATOM 1467 C C . ASP A 1 189 ? 10.526 -18.155 8.838 1.00 82.38 189 ASP A C 1
ATOM 1469 O O . ASP A 1 189 ? 11.637 -17.658 9.072 1.00 82.38 189 ASP A O 1
ATOM 1473 N N . LYS A 1 190 ? 9.627 -18.364 9.801 1.00 68.50 190 LYS A N 1
ATOM 1474 C CA . LYS A 1 190 ? 9.953 -18.371 11.227 1.00 68.50 190 LYS A CA 1
ATOM 1475 C C . LYS A 1 190 ? 10.482 -19.769 11.523 1.00 68.50 190 LYS A C 1
ATOM 1477 O O . LYS A 1 190 ? 9.754 -20.587 12.075 1.00 68.50 190 LYS A O 1
ATOM 1482 N N . GLY A 1 191 ? 11.719 -20.041 11.099 1.00 55.44 191 GLY A N 1
ATOM 1483 C CA . GLY A 1 191 ? 12.349 -21.342 11.307 1.00 55.44 191 GLY A CA 1
ATOM 1484 C C . GLY A 1 191 ? 12.113 -21.832 12.737 1.00 55.44 191 GLY A C 1
ATOM 1485 O O . GLY A 1 191 ? 12.242 -21.054 13.688 1.00 55.44 191 GLY A O 1
ATOM 1486 N N . VAL A 1 192 ? 11.713 -23.097 12.872 1.00 48.91 192 VAL A N 1
ATOM 1487 C CA . VAL A 1 192 ? 11.577 -23.763 14.171 1.00 48.91 192 VAL A CA 1
ATOM 1488 C C . VAL A 1 192 ? 12.933 -23.643 14.869 1.00 48.91 192 VAL A C 1
ATOM 1490 O O . VAL A 1 192 ? 13.932 -24.136 14.348 1.00 48.91 192 VAL A O 1
ATOM 1493 N N . LYS A 1 193 ? 12.984 -22.905 15.981 1.00 45.25 193 LYS A N 1
ATOM 1494 C CA . LYS A 1 193 ? 14.149 -22.926 16.869 1.00 45.25 193 LYS A CA 1
ATOM 1495 C C . LYS A 1 193 ? 14.204 -24.246 17.617 1.00 45.25 193 LYS A C 1
ATOM 1497 O O . LYS A 1 193 ? 13.118 -24.709 18.031 1.00 45.25 193 LYS A O 1
#

pLDDT: mean 87.01, std 16.52, range [37.97, 98.88]

InterPro domains:
  IPR011050 Pectin lyase fold/virulence factor [SSF51126] (50-168)
  IPR039448 Right handed beta helix domain [PF13229] (75-182)

Sequence (193 aa):
MKRWMISILLLSLVGCTTAHYRVHDKEELRYALEDPDNLAGKELVIRIASSISDIGRPFVYDGSSDLRLTGAPAELTSHGRNHLLRSDSKAKITLENLTFSGGRTGVGSERGGAVYHLGDLVINDCKFLDNAAEFGGAVYAGGRVDIQRSRFEHNQARWRGGAVYSEDKITTTDSIYQDNSEPVLYVRDKGVK

Organism: NCBI:txid555779

Radius of gyration: 16.08 Å; Cα contacts (8 Å, |Δi|>4): 610; chains: 1; bounding box: 49×53×34 Å

Secondary structure (DSSP, 8-state):
---S---------TT----SEEE-SHHHHHHHHH-SSSS-SSEEEEEE-S-EE--SS-EE---SSEEEEEEEEEEEE--SS--SEEE---S-EEEEEEEEE--B--TTT-B-SSEEESS-EEEES-EEES-EEEESSSEEESS-EEEES-EEES-EEEEE-SSEEESS-EEEES-EEESPPSSSEEE------

Foldseek 3Di:
DCPPDWPQDPDDDPDDPRQRTEDAELVSLLVLQVPPVVPPDQEHGYEHEEAYEASVEEREHADAHEYEYEYPQYEYYHPDQYANHEYAHQHEYEYYNYEYYDQHHDPDDDEASHYHEAHEYEAELYEYYQAQDQYQLHEEYNYEYEEELYEYENREHNHAQQHYEYQYYYHYYNYYYYNGDPPNYYYDPPDDD

Solvent-accessible surface area (backbone atoms only — not comparable to full-atom values): 9327 Å² total; per-residue (Å²): 144,84,94,78,81,78,57,69,52,87,64,93,61,95,90,61,85,62,38,51,36,60,27,58,46,64,66,51,46,48,55,60,43,73,50,42,81,80,46,98,52,72,57,43,31,38,31,35,71,38,58,33,68,64,56,90,54,50,42,62,43,69,41,83,36,26,38,36,44,34,32,71,75,18,43,41,30,32,86,49,77,25,33,49,35,36,25,84,23,65,35,41,38,36,43,31,31,31,35,39,29,34,5,22,41,57,93,90,83,36,47,7,2,24,32,24,35,41,13,33,37,40,39,33,49,28,36,36,35,53,9,25,14,42,31,1,0,23,30,20,27,50,20,43,35,42,40,31,54,24,39,38,32,50,10,33,25,78,69,40,4,2,31,32,24,19,54,57,37,77,48,77,42,81,57,49,80,42,77,42,30,76,49,41,69,34,57,49,79,80,70,87,126

Nearest PDB structures (foldseek):
  4z05-assembly2_B  TM=3.935E-01  e=1.281E+00  Caldicellulosiruptor bescii DSM 6725
  3t9g-assembly1_A  TM=3.303E-01  e=4.108E+00  Caldicellulosiruptor bescii